Protein AF-A0AAD6D6L2-F1 (afdb_monomer_lite)

Foldseek 3Di:
DKFFFQCLLHPLGDPLLLVLLQVLLCVVVVWPWDFQDFDDDPPRGRTDIDTDLPQLSLVLSQCLSPDPCSNVLSVCCNVCVPDPVNNVSSVVSNVVVVPDDPPDDDDDHSGIDDDPPDRDPPRGPVCVVCVVVVVVVDDDDDCVCQQQPDQDPQQNDGDDPDLVSLVSVCVSSVDVVSVVVNVD

Structure (mmCIF, N/CA/C/O backbone):
data_AF-A0AAD6D6L2-F1
#
_entry.id   AF-A0AAD6D6L2-F1
#
loop_
_atom_site.group_PDB
_atom_site.id
_atom_site.type_symbol
_atom_site.label_atom_id
_atom_site.label_alt_id
_atom_site.label_comp_id
_atom_site.label_asym_id
_atom_site.label_entity_id
_atom_site.label_seq_id
_atom_site.pdbx_PDB_ins_code
_atom_site.Cartn_x
_atom_site.Cartn_y
_atom_site.Cartn_z
_atom_site.occupancy
_atom_site.B_iso_or_equiv
_atom_site.auth_seq_id
_atom_site.auth_comp_id
_atom_site.auth_asym_id
_atom_site.auth_atom_id
_atom_site.pdbx_PDB_model_num
ATOM 1 N N . MET A 1 1 ? -5.041 7.093 -8.143 1.00 86.62 1 MET A N 1
ATOM 2 C CA . MET A 1 1 ? -4.522 5.846 -7.512 1.00 86.62 1 MET A CA 1
ATOM 3 C C . MET A 1 1 ? -4.102 4.849 -8.598 1.00 86.62 1 MET A C 1
ATOM 5 O O . MET A 1 1 ? -4.508 5.026 -9.743 1.00 86.62 1 MET A O 1
ATOM 9 N N . VAL A 1 2 ? -3.334 3.802 -8.282 1.00 90.12 2 VAL A N 1
ATOM 10 C CA . VAL A 1 2 ? -3.031 2.695 -9.220 1.00 90.12 2 VAL A CA 1
ATOM 11 C C . VAL A 1 2 ? -3.288 1.351 -8.556 1.00 90.12 2 VAL A C 1
ATOM 13 O O . VAL A 1 2 ? -2.899 1.176 -7.409 1.00 90.12 2 VAL A O 1
ATOM 16 N N . ALA A 1 3 ? -3.900 0.411 -9.270 1.00 89.75 3 ALA A N 1
ATOM 17 C CA . ALA A 1 3 ? -3.858 -1.006 -8.928 1.00 89.75 3 ALA A CA 1
ATOM 18 C C . ALA A 1 3 ? -2.548 -1.609 -9.451 1.00 89.75 3 ALA A C 1
ATOM 20 O O . ALA A 1 3 ? -2.112 -1.290 -10.561 1.00 89.75 3 ALA A O 1
ATOM 21 N N . VAL A 1 4 ? -1.902 -2.460 -8.662 1.00 90.12 4 VAL A N 1
ATOM 22 C CA . VAL A 1 4 ? -0.632 -3.098 -9.015 1.00 90.12 4 VAL A CA 1
ATOM 23 C C . VAL A 1 4 ? -0.750 -4.588 -8.825 1.00 90.12 4 VAL A C 1
ATOM 25 O O . VAL A 1 4 ? -1.056 -4.984 -7.718 1.00 90.12 4 VAL A O 1
ATOM 28 N N . ASN A 1 5 ? -0.422 -5.379 -9.847 1.00 90.19 5 ASN A N 1
ATOM 29 C CA . ASN A 1 5 ? -0.359 -6.837 -9.796 1.00 90.19 5 ASN A CA 1
ATOM 30 C C . ASN A 1 5 ? 1.114 -7.305 -9.814 1.00 90.19 5 ASN A C 1
ATOM 32 O O . ASN A 1 5 ? 1.718 -7.354 -10.895 1.00 90.19 5 ASN A O 1
ATOM 36 N N . PRO A 1 6 ? 1.707 -7.666 -8.654 1.00 90.00 6 PRO A N 1
ATOM 37 C CA . PRO A 1 6 ? 3.123 -8.029 -8.540 1.00 90.00 6 PRO A CA 1
ATOM 38 C C . PRO A 1 6 ? 3.548 -9.163 -9.475 1.00 90.00 6 PRO A C 1
ATOM 40 O O . PRO A 1 6 ? 4.629 -9.128 -10.057 1.00 90.00 6 PRO A O 1
ATOM 43 N N . ALA A 1 7 ? 2.678 -10.143 -9.703 1.00 89.38 7 ALA A N 1
ATOM 44 C CA . ALA A 1 7 ? 3.023 -11.310 -10.503 1.00 89.38 7 ALA A CA 1
ATOM 45 C C . ALA A 1 7 ? 3.173 -11.016 -12.001 1.00 89.38 7 ALA A C 1
ATOM 47 O O . ALA A 1 7 ? 3.813 -11.790 -12.713 1.00 89.38 7 ALA A O 1
ATOM 48 N N . ARG A 1 8 ? 2.626 -9.890 -12.483 1.00 91.62 8 ARG A N 1
ATOM 49 C CA . ARG A 1 8 ? 2.891 -9.405 -13.845 1.00 91.62 8 ARG A CA 1
ATOM 50 C C . ARG A 1 8 ? 4.309 -8.859 -14.010 1.00 91.62 8 ARG A C 1
ATOM 52 O O . ARG A 1 8 ? 4.763 -8.734 -15.142 1.00 91.62 8 ARG A O 1
ATOM 59 N N . VAL A 1 9 ? 5.014 -8.552 -12.917 1.00 93.69 9 VAL A N 1
ATOM 60 C CA . VAL A 1 9 ? 6.453 -8.244 -12.953 1.00 93.69 9 VAL A CA 1
ATOM 61 C C . VAL A 1 9 ? 7.258 -9.521 -13.207 1.00 93.69 9 VAL A C 1
ATOM 63 O O . VAL A 1 9 ? 8.204 -9.516 -13.986 1.00 93.69 9 VAL A O 1
ATOM 66 N N . GLY A 1 10 ? 6.863 -10.628 -12.578 1.00 93.12 10 GLY A N 1
ATOM 67 C CA . GLY A 1 10 ? 7.437 -11.953 -12.788 1.00 93.12 10 GLY A CA 1
ATOM 68 C C . GLY A 1 10 ? 7.118 -12.894 -11.628 1.00 93.12 10 GLY A C 1
ATOM 69 O O . GLY A 1 10 ? 6.814 -12.448 -10.526 1.00 93.12 10 GLY A O 1
ATOM 70 N N . LYS A 1 11 ? 7.246 -14.213 -11.840 1.00 90.94 11 LYS A N 1
ATOM 71 C CA . LYS A 1 11 ? 6.981 -15.233 -10.797 1.00 90.94 11 LYS A CA 1
ATOM 72 C C . LYS A 1 11 ? 7.844 -15.071 -9.535 1.00 90.94 11 LYS A C 1
ATOM 74 O O . LYS A 1 11 ? 7.484 -15.566 -8.477 1.00 90.94 11 LYS A O 1
ATOM 79 N N . PHE A 1 12 ? 8.985 -14.393 -9.655 1.00 91.94 12 PHE A N 1
ATOM 80 C CA . PHE A 1 12 ? 9.902 -14.096 -8.554 1.00 91.94 12 PHE A CA 1
ATOM 81 C C . PHE A 1 12 ? 9.490 -12.868 -7.721 1.00 91.94 12 PHE A C 1
ATOM 83 O O . PHE A 1 12 ? 10.118 -12.598 -6.700 1.00 91.94 12 PHE A O 1
ATOM 90 N N . PHE A 1 13 ? 8.497 -12.092 -8.166 1.00 91.88 13 PHE A N 1
ATOM 91 C CA . PHE A 1 13 ? 8.145 -10.800 -7.587 1.00 91.88 13 PHE A CA 1
ATOM 92 C C . PHE A 1 13 ? 6.843 -10.901 -6.784 1.00 91.88 13 PHE A C 1
ATOM 94 O O . PHE A 1 13 ? 5.753 -11.052 -7.335 1.00 91.88 13 PHE A O 1
ATOM 101 N N . THR A 1 14 ? 6.965 -10.838 -5.460 1.00 88.38 14 THR A N 1
ATOM 102 C CA . THR A 1 14 ? 5.853 -10.990 -4.509 1.00 88.38 14 THR A CA 1
ATOM 103 C C . THR A 1 14 ? 5.333 -9.638 -4.018 1.00 88.38 14 THR A C 1
ATOM 105 O O . THR A 1 14 ? 5.959 -8.601 -4.241 1.00 88.38 14 THR A O 1
ATOM 108 N N . GLU A 1 15 ? 4.223 -9.631 -3.274 1.00 85.62 15 GLU A N 1
ATOM 109 C CA . GLU A 1 15 ? 3.786 -8.444 -2.521 1.00 85.62 15 GLU A CA 1
ATOM 110 C C . GLU A 1 15 ? 4.919 -7.894 -1.639 1.00 85.62 15 GLU A C 1
ATOM 112 O O . GLU A 1 15 ? 5.199 -6.696 -1.642 1.00 85.62 15 GLU A O 1
ATOM 117 N N . ARG A 1 16 ? 5.621 -8.771 -0.911 1.00 86.88 16 ARG A N 1
ATOM 118 C CA . ARG A 1 16 ? 6.761 -8.363 -0.082 1.00 86.88 16 ARG A CA 1
ATOM 119 C C . ARG A 1 16 ? 7.852 -7.690 -0.917 1.00 86.88 16 ARG A C 1
ATOM 121 O O . ARG A 1 16 ? 8.460 -6.733 -0.449 1.00 86.88 16 ARG A O 1
ATOM 128 N N . ALA A 1 17 ? 8.090 -8.154 -2.145 1.00 90.38 17 ALA A N 1
ATOM 129 C CA . ALA A 1 17 ? 9.048 -7.521 -3.045 1.00 90.38 17 ALA A CA 1
ATOM 130 C C . ALA A 1 17 ? 8.605 -6.108 -3.468 1.00 90.38 17 ALA A C 1
ATOM 132 O O . ALA A 1 17 ? 9.457 -5.222 -3.522 1.00 90.38 17 ALA A O 1
ATOM 133 N N . LEU A 1 18 ? 7.299 -5.879 -3.688 1.00 91.06 18 LEU A N 1
ATOM 134 C CA . LEU A 1 18 ? 6.724 -4.566 -4.025 1.00 91.06 18 LEU A CA 1
ATOM 135 C C . LEU A 1 18 ? 6.927 -3.519 -2.921 1.00 91.06 18 LEU A C 1
ATOM 137 O O . LEU A 1 18 ? 7.085 -2.339 -3.229 1.00 91.06 18 LEU A O 1
ATOM 141 N N . ARG A 1 19 ? 6.952 -3.932 -1.650 1.00 90.44 19 ARG A N 1
ATOM 142 C CA . ARG A 1 19 ? 7.140 -3.011 -0.516 1.00 90.44 19 ARG A CA 1
ATOM 143 C C . ARG A 1 19 ? 8.477 -2.267 -0.579 1.00 90.44 19 ARG A C 1
ATOM 145 O O . ARG A 1 19 ? 8.508 -1.088 -0.252 1.00 90.44 19 ARG A O 1
ATOM 152 N N . ASN A 1 20 ? 9.542 -2.901 -1.077 1.00 92.12 20 ASN A N 1
ATOM 153 C CA . ASN A 1 20 ? 10.874 -2.285 -1.111 1.00 92.12 20 ASN A CA 1
ATOM 154 C C . ASN A 1 20 ? 10.951 -1.024 -1.997 1.00 92.12 20 ASN A C 1
ATOM 156 O O . ASN A 1 20 ? 11.338 0.021 -1.484 1.00 92.12 20 ASN A O 1
ATOM 160 N N . PRO A 1 21 ? 10.586 -1.042 -3.300 1.00 92.69 21 PRO A N 1
ATOM 161 C CA . PRO A 1 21 ? 10.621 0.179 -4.105 1.00 92.69 21 PRO A CA 1
ATOM 162 C C . PRO A 1 21 ? 9.663 1.257 -3.582 1.00 92.69 21 PRO A C 1
ATOM 164 O O . PRO A 1 21 ? 9.981 2.435 -3.691 1.00 92.69 21 PRO A O 1
ATOM 167 N N . VAL A 1 22 ? 8.528 0.877 -2.985 1.00 92.06 22 VAL A N 1
ATOM 168 C CA . VAL A 1 22 ? 7.601 1.824 -2.345 1.00 92.06 22 VAL A CA 1
ATOM 169 C C . VAL A 1 22 ? 8.274 2.528 -1.166 1.00 92.06 22 VAL A C 1
ATOM 171 O O . VAL A 1 22 ? 8.303 3.755 -1.126 1.00 92.06 22 VAL A O 1
ATOM 174 N N . GLU A 1 23 ? 8.874 1.771 -0.250 1.00 91.25 23 GLU A N 1
ATOM 175 C CA . GLU A 1 23 ? 9.577 2.305 0.918 1.00 91.25 23 GLU A CA 1
ATOM 176 C C . GLU A 1 23 ? 10.770 3.183 0.521 1.00 91.25 23 GLU A C 1
ATOM 178 O O . GLU A 1 23 ? 10.957 4.263 1.081 1.00 91.25 23 GLU A O 1
ATOM 183 N N . ILE A 1 24 ? 11.544 2.784 -0.493 1.00 92.44 24 ILE A N 1
ATOM 184 C CA . ILE A 1 24 ? 12.662 3.594 -0.994 1.00 92.44 24 ILE A CA 1
ATOM 185 C C . ILE A 1 24 ? 12.155 4.919 -1.582 1.00 92.44 24 ILE A C 1
ATOM 187 O O . ILE A 1 24 ? 12.744 5.964 -1.310 1.00 92.44 24 ILE A O 1
ATOM 191 N N . ILE A 1 25 ? 11.056 4.919 -2.350 1.00 92.75 25 ILE A N 1
ATOM 192 C CA . ILE A 1 25 ? 10.451 6.165 -2.852 1.00 92.75 25 ILE A CA 1
ATOM 193 C C . ILE A 1 25 ? 10.044 7.058 -1.679 1.00 92.75 25 ILE A C 1
ATOM 195 O O . ILE A 1 25 ? 10.433 8.225 -1.654 1.00 92.75 25 ILE A O 1
ATOM 199 N N . VAL A 1 26 ? 9.300 6.525 -0.705 1.00 90.75 26 VAL A N 1
ATOM 200 C CA . VAL A 1 26 ? 8.812 7.288 0.458 1.00 90.75 26 VAL A CA 1
ATOM 201 C C . VAL A 1 26 ? 9.975 7.895 1.236 1.00 90.75 26 VAL A C 1
ATOM 203 O O . VAL A 1 26 ? 9.994 9.098 1.469 1.00 90.75 26 VAL A O 1
ATOM 206 N N . THR A 1 27 ? 10.980 7.093 1.579 1.00 90.19 27 THR A N 1
ATOM 207 C CA . THR A 1 27 ? 12.144 7.536 2.365 1.00 90.19 27 THR A CA 1
ATOM 208 C C . THR A 1 27 ? 13.020 8.541 1.616 1.00 90.19 27 THR A C 1
ATOM 210 O O . THR A 1 27 ? 13.510 9.488 2.223 1.00 90.19 27 THR A O 1
ATOM 213 N N . THR A 1 28 ? 13.182 8.389 0.297 1.00 89.19 28 THR A N 1
ATOM 214 C CA . THR A 1 28 ? 14.029 9.282 -0.518 1.00 89.19 28 THR A CA 1
ATOM 215 C C . THR A 1 28 ? 13.337 10.606 -0.846 1.00 89.19 28 THR A C 1
ATOM 217 O O . THR A 1 28 ? 13.992 11.638 -0.963 1.00 89.19 28 THR A O 1
ATOM 220 N N . THR A 1 29 ? 12.016 10.591 -1.033 1.00 90.12 29 THR A N 1
ATOM 221 C CA . THR A 1 29 ? 11.258 11.762 -1.515 1.00 90.12 29 THR A CA 1
ATOM 222 C C . THR A 1 29 ? 10.421 12.438 -0.436 1.00 90.12 29 THR A C 1
ATOM 224 O O . THR A 1 29 ? 9.885 13.518 -0.679 1.00 90.12 29 THR A O 1
ATOM 227 N N . ASN A 1 30 ? 10.272 11.799 0.728 1.00 88.25 30 ASN A N 1
ATOM 228 C CA . ASN A 1 30 ? 9.299 12.153 1.760 1.00 88.25 30 ASN A CA 1
ATOM 229 C C . ASN A 1 30 ? 7.856 12.248 1.218 1.00 88.25 30 ASN A C 1
ATOM 231 O O . ASN A 1 30 ? 7.021 12.983 1.749 1.00 88.25 30 ASN A O 1
ATOM 235 N N . ALA A 1 31 ? 7.566 11.553 0.113 1.00 86.00 31 ALA A N 1
ATOM 236 C CA . ALA A 1 31 ? 6.250 11.564 -0.497 1.00 86.00 31 ALA A CA 1
ATOM 237 C C . ALA A 1 31 ? 5.279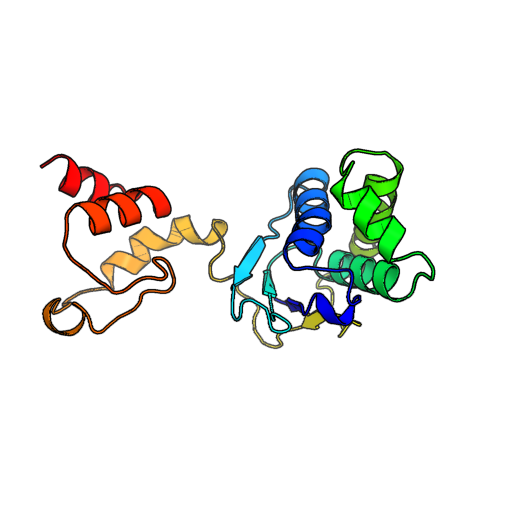 10.675 0.270 1.00 86.00 31 ALA A C 1
ATOM 239 O O . ALA A 1 31 ? 5.628 9.616 0.789 1.00 86.00 31 ALA A O 1
ATOM 240 N N . LEU A 1 32 ? 4.018 11.086 0.239 1.00 84.19 32 LEU A N 1
ATOM 241 C CA . LEU A 1 32 ? 2.910 10.242 0.630 1.00 84.19 32 LEU A CA 1
ATOM 242 C C . LEU A 1 32 ? 2.715 9.188 -0.468 1.00 84.19 32 LEU A C 1
ATOM 244 O O . LEU A 1 32 ? 2.269 9.522 -1.562 1.00 84.19 32 LEU A O 1
ATOM 248 N N . LEU A 1 33 ? 3.116 7.950 -0.195 1.00 88.00 33 LEU A N 1
ATOM 249 C CA . LEU A 1 33 ? 2.897 6.792 -1.056 1.00 88.00 33 LEU A CA 1
ATOM 250 C C . LEU A 1 33 ? 2.717 5.571 -0.158 1.00 88.00 33 LEU A C 1
ATOM 252 O O . LEU A 1 33 ? 3.655 5.132 0.499 1.00 88.00 33 LEU A O 1
ATOM 256 N N . GLU A 1 34 ? 1.515 5.007 -0.131 1.00 85.62 34 GLU A N 1
ATOM 257 C CA . GLU A 1 34 ? 1.222 3.835 0.698 1.00 85.62 34 GLU A CA 1
ATOM 258 C C . GLU A 1 34 ? 0.474 2.775 -0.105 1.00 85.62 34 GLU A C 1
ATOM 260 O O . GLU A 1 34 ? -0.245 3.072 -1.063 1.00 85.62 34 GLU A O 1
ATOM 265 N N . ILE A 1 35 ? 0.640 1.527 0.323 1.00 86.88 35 ILE A N 1
ATOM 266 C CA . ILE A 1 35 ? -0.194 0.399 -0.081 1.00 86.88 35 ILE A CA 1
ATOM 267 C C . ILE A 1 35 ? -1.452 0.433 0.789 1.00 86.88 35 ILE A C 1
ATOM 269 O O . ILE A 1 35 ? -1.354 0.269 2.003 1.00 86.88 35 ILE A O 1
ATOM 273 N N . VAL A 1 36 ? -2.621 0.640 0.180 1.00 80.50 36 VAL A N 1
ATOM 274 C CA . VAL A 1 36 ? -3.866 0.910 0.922 1.00 80.50 36 VAL A CA 1
ATOM 275 C C . VAL A 1 36 ? -4.936 -0.173 0.823 1.00 80.50 36 VAL A C 1
ATOM 277 O O . VAL A 1 36 ? -5.948 -0.088 1.515 1.00 80.50 36 VAL A O 1
ATOM 280 N N . ASN A 1 37 ? -4.752 -1.186 -0.025 1.00 80.06 37 ASN A N 1
ATOM 281 C CA . ASN A 1 37 ? -5.706 -2.285 -0.144 1.00 80.06 37 ASN A CA 1
ATOM 282 C C . ASN A 1 37 ? -4.997 -3.630 -0.366 1.00 80.06 37 ASN A C 1
ATOM 284 O O . ASN A 1 37 ? -4.161 -3.746 -1.265 1.00 80.06 37 ASN A O 1
ATOM 288 N N . PHE A 1 38 ? -5.366 -4.624 0.446 1.00 77.75 38 PHE A N 1
ATOM 289 C CA . PHE A 1 38 ? -4.884 -6.005 0.415 1.00 77.75 38 PHE A CA 1
ATOM 290 C C . PHE A 1 38 ? -6.061 -6.921 0.049 1.00 77.75 38 PHE A C 1
ATOM 292 O O . PHE A 1 38 ? -6.842 -7.298 0.916 1.00 77.75 38 PHE A O 1
ATOM 299 N N . ASN A 1 39 ? -6.229 -7.231 -1.241 1.00 70.75 39 ASN A N 1
ATOM 300 C CA . ASN A 1 39 ? -7.446 -7.892 -1.732 1.00 70.75 39 ASN A CA 1
ATOM 301 C C . ASN A 1 39 ? -7.423 -9.430 -1.628 1.00 70.75 39 ASN A C 1
ATOM 303 O O . ASN A 1 39 ? -8.355 -10.017 -1.089 1.00 70.75 39 ASN A O 1
ATOM 307 N N . VAL A 1 40 ? -6.394 -10.094 -2.167 1.00 63.66 40 VAL A N 1
ATOM 308 C CA . VAL A 1 40 ? -6.313 -11.565 -2.250 1.00 63.66 40 VAL A CA 1
ATOM 309 C C . VAL A 1 40 ? -4.884 -12.035 -1.978 1.00 63.66 40 VAL A C 1
ATOM 311 O O . VAL A 1 40 ? -3.938 -11.626 -2.659 1.00 63.66 40 VAL A O 1
ATOM 314 N N . GLU A 1 41 ? -4.731 -12.895 -0.973 1.00 58.69 41 GLU A N 1
ATOM 315 C CA . GLU A 1 41 ? -3.477 -13.581 -0.663 1.00 58.69 41 GLU A CA 1
ATOM 316 C C . GLU A 1 41 ? -3.273 -14.740 -1.655 1.00 58.69 41 GLU A C 1
ATOM 318 O O . GLU A 1 41 ? -4.185 -15.522 -1.907 1.00 58.69 41 GLU A O 1
ATOM 323 N N . GLY A 1 42 ? -2.089 -14.844 -2.263 1.00 53.03 42 GLY A N 1
ATOM 324 C CA . GLY A 1 42 ? -1.748 -15.941 -3.182 1.00 53.03 42 GLY A CA 1
ATOM 325 C C . GLY A 1 42 ? -2.241 -15.791 -4.629 1.00 53.03 42 GLY A C 1
ATOM 326 O O . GLY A 1 42 ? -1.586 -16.315 -5.529 1.00 53.03 42 GLY A O 1
ATOM 327 N N . GLU A 1 43 ? -3.293 -15.011 -4.894 1.00 50.78 43 GLU A N 1
ATOM 328 C CA . GLU A 1 43 ? -3.685 -14.637 -6.259 1.00 50.78 43 GLU A CA 1
ATOM 329 C C . GLU A 1 43 ? -3.349 -13.175 -6.543 1.00 50.78 43 GLU A C 1
ATOM 331 O O . GLU A 1 43 ? -3.982 -12.271 -6.013 1.00 50.78 43 GLU A O 1
ATOM 336 N N . HIS A 1 44 ? -2.336 -12.965 -7.393 1.00 47.59 44 HIS A N 1
ATOM 337 C CA . HIS A 1 44 ? -2.199 -11.822 -8.308 1.00 47.59 44 HIS A CA 1
ATOM 338 C C . HIS A 1 44 ? -2.812 -10.492 -7.831 1.00 47.59 44 HIS A C 1
ATOM 340 O O . HIS A 1 44 ? -3.619 -9.885 -8.531 1.00 47.59 44 HIS A O 1
ATOM 346 N N . THR A 1 45 ? -2.422 -10.059 -6.633 1.00 52.06 45 THR A N 1
ATOM 347 C CA . THR A 1 45 ? -3.150 -9.055 -5.861 1.00 52.06 45 THR A CA 1
ATOM 348 C C . THR A 1 45 ? -3.131 -7.713 -6.563 1.00 52.06 45 THR A C 1
ATOM 350 O O . THR A 1 45 ? -2.044 -7.214 -6.809 1.00 52.06 45 THR A O 1
ATOM 353 N N . ASP A 1 46 ? -4.293 -7.116 -6.833 1.00 54.72 46 ASP A N 1
ATOM 354 C CA . ASP A 1 46 ? -4.413 -5.687 -7.125 1.00 54.72 46 ASP A CA 1
ATOM 355 C C . ASP A 1 46 ? -4.172 -4.907 -5.831 1.00 54.72 46 ASP A C 1
ATOM 357 O O . ASP A 1 46 ? -5.059 -4.765 -4.989 1.00 54.72 46 ASP A O 1
ATOM 361 N N . ILE A 1 47 ? -2.948 -4.426 -5.654 1.00 61.22 47 ILE A N 1
ATOM 362 C CA . ILE A 1 47 ? -2.584 -3.526 -4.566 1.00 61.22 47 ILE A CA 1
ATOM 363 C C . ILE A 1 47 ? -2.875 -2.109 -5.016 1.00 61.22 47 ILE A C 1
ATOM 365 O O . ILE A 1 47 ? -2.326 -1.651 -6.019 1.00 61.22 47 ILE A O 1
ATOM 369 N N . VAL A 1 48 ? -3.727 -1.402 -4.278 1.00 63.16 48 VAL A N 1
ATOM 370 C CA . VAL A 1 48 ? -3.972 0.004 -4.580 1.00 63.16 48 VAL A CA 1
ATOM 371 C C . VAL A 1 48 ? -2.902 0.848 -3.900 1.00 63.16 48 VAL A C 1
ATOM 373 O O . VAL A 1 48 ? -2.752 0.786 -2.682 1.00 63.16 48 VAL A O 1
ATOM 376 N N . LEU A 1 49 ? -2.167 1.635 -4.686 1.00 63.09 49 LEU A N 1
ATOM 377 C CA . LEU A 1 49 ? -1.281 2.683 -4.188 1.00 63.09 49 LEU A CA 1
ATOM 378 C C . LEU A 1 49 ? -1.820 4.063 -4.517 1.00 63.09 49 LEU A C 1
ATOM 380 O O . LEU A 1 49 ? -2.471 4.286 -5.548 1.00 63.09 49 LEU A O 1
ATOM 384 N N . THR A 1 50 ? -1.531 5.009 -3.637 1.00 65.44 50 THR A N 1
ATOM 385 C CA . THR A 1 50 ? -2.040 6.364 -3.771 1.00 65.44 50 THR A CA 1
ATOM 386 C C . THR A 1 50 ? -1.079 7.419 -3.250 1.00 65.44 50 THR A C 1
ATOM 388 O O . THR A 1 50 ? -0.269 7.134 -2.374 1.00 65.44 50 THR A O 1
ATOM 391 N N . ALA A 1 51 ? -1.235 8.620 -3.821 1.00 62.47 51 ALA A N 1
ATOM 392 C CA . ALA A 1 51 ? -0.360 9.787 -3.746 1.00 62.47 51 ALA A CA 1
ATOM 393 C C . ALA A 1 51 ? 1.058 9.554 -4.317 1.00 62.47 51 ALA A C 1
ATOM 395 O O . ALA A 1 51 ? 1.469 8.416 -4.489 1.00 62.47 51 ALA A O 1
ATOM 396 N N . GLY A 1 52 ? 1.708 10.656 -4.732 1.00 71.56 52 GLY A N 1
ATOM 397 C CA . GLY A 1 52 ? 3.129 10.812 -5.103 1.00 71.56 52 GLY A CA 1
ATOM 398 C C . GLY A 1 52 ? 3.814 9.734 -5.963 1.00 71.56 52 GLY A C 1
ATOM 399 O O . GLY A 1 52 ? 3.832 8.558 -5.639 1.00 71.56 52 GLY A O 1
ATOM 400 N N . TYR A 1 53 ? 4.515 10.126 -7.032 1.00 88.75 53 TYR A N 1
ATOM 401 C CA . TYR A 1 53 ? 5.484 9.241 -7.714 1.00 88.75 53 TYR A CA 1
ATOM 402 C C . TYR A 1 53 ? 4.935 7.891 -8.234 1.00 88.75 53 TYR A C 1
ATOM 404 O O . TYR A 1 53 ? 5.704 6.982 -8.541 1.00 88.75 53 TYR A O 1
ATOM 412 N N . LEU A 1 54 ? 3.617 7.766 -8.437 1.00 91.38 54 LEU A N 1
ATOM 413 C CA . LEU A 1 54 ? 2.993 6.572 -9.031 1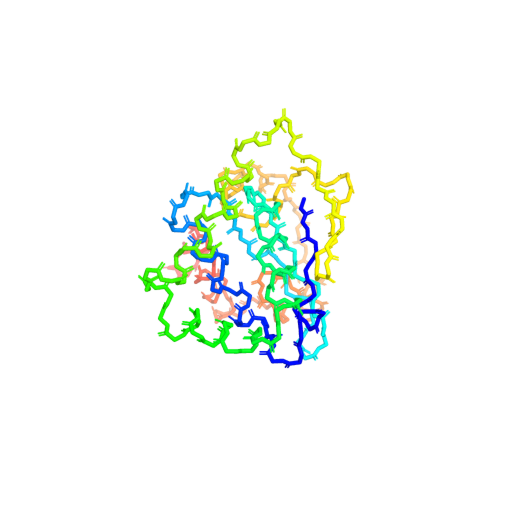.00 91.38 54 LEU A CA 1
ATOM 414 C C . LEU A 1 54 ? 3.528 6.277 -10.443 1.00 91.38 54 LEU A C 1
ATOM 416 O O . LEU A 1 54 ? 3.648 5.116 -10.835 1.00 91.38 54 LEU A O 1
ATOM 420 N N . HIS A 1 55 ? 3.907 7.324 -11.183 1.00 93.25 55 HIS A N 1
ATOM 421 C CA . HIS A 1 55 ? 4.620 7.193 -12.453 1.00 93.25 55 HIS A CA 1
ATOM 422 C C . HIS A 1 55 ? 5.991 6.526 -12.262 1.00 93.25 55 HIS A C 1
ATOM 424 O O . HIS A 1 55 ? 6.297 5.555 -12.953 1.00 93.25 55 HIS A O 1
ATOM 430 N N . ALA A 1 56 ? 6.790 7.004 -11.300 1.00 94.44 56 ALA A N 1
ATOM 431 C CA . ALA A 1 56 ? 8.111 6.451 -11.004 1.00 94.44 56 ALA A CA 1
ATOM 432 C C . ALA A 1 56 ? 8.013 4.980 -10.581 1.00 94.44 56 ALA A C 1
ATOM 434 O O . ALA A 1 56 ? 8.758 4.144 -11.087 1.00 94.44 56 ALA A O 1
ATOM 435 N N . LEU A 1 57 ? 7.044 4.636 -9.726 1.00 94.56 57 LEU A N 1
ATOM 436 C CA . LEU A 1 57 ? 6.782 3.246 -9.353 1.00 94.56 57 LEU A CA 1
ATOM 437 C C . LEU A 1 57 ? 6.452 2.389 -10.584 1.00 94.56 57 LEU A C 1
ATOM 439 O O . LEU A 1 57 ? 7.031 1.320 -10.761 1.00 94.56 57 LEU A O 1
ATOM 443 N N . GLY A 1 58 ? 5.572 2.868 -11.469 1.00 94.94 58 GLY A N 1
ATOM 444 C CA . GLY A 1 58 ? 5.261 2.185 -12.726 1.00 94.94 58 GLY A CA 1
ATOM 445 C C . GLY A 1 58 ? 6.498 1.951 -13.601 1.00 94.94 58 GLY A C 1
ATOM 446 O O . GLY A 1 58 ? 6.673 0.852 -14.132 1.00 94.94 58 GLY A O 1
ATOM 447 N N . ALA A 1 59 ? 7.382 2.946 -13.709 1.00 95.44 59 ALA A N 1
ATOM 448 C CA . ALA A 1 59 ? 8.640 2.841 -14.445 1.00 95.44 59 ALA A CA 1
ATOM 449 C C . ALA A 1 59 ? 9.592 1.800 -13.829 1.00 95.44 59 ALA A C 1
ATOM 451 O O . ALA A 1 59 ? 10.106 0.944 -14.552 1.00 95.44 59 ALA A O 1
ATOM 452 N N . ILE A 1 60 ? 9.749 1.792 -12.500 1.00 95.44 60 ILE A N 1
ATOM 453 C CA . ILE A 1 60 ? 10.573 0.811 -11.774 1.00 95.44 60 ILE A CA 1
ATOM 454 C C . ILE A 1 60 ? 10.062 -0.612 -12.016 1.00 95.44 60 ILE A C 1
ATOM 456 O O . ILE A 1 60 ? 10.839 -1.502 -12.362 1.00 95.44 60 ILE A O 1
ATOM 460 N N . LEU A 1 61 ? 8.752 -0.838 -11.879 1.00 96.00 61 LEU A N 1
ATOM 461 C CA . LEU A 1 61 ? 8.167 -2.165 -12.081 1.00 96.00 61 LEU A CA 1
ATOM 462 C C . LEU A 1 61 ? 8.300 -2.629 -13.536 1.00 96.00 61 LEU A C 1
ATOM 464 O O . LEU A 1 61 ? 8.614 -3.792 -13.782 1.00 96.00 61 LEU A O 1
ATOM 468 N N . ASN A 1 62 ? 8.132 -1.723 -14.504 1.00 96.75 62 ASN A N 1
ATOM 469 C CA . ASN A 1 62 ? 8.380 -2.014 -15.917 1.00 96.75 62 ASN A CA 1
A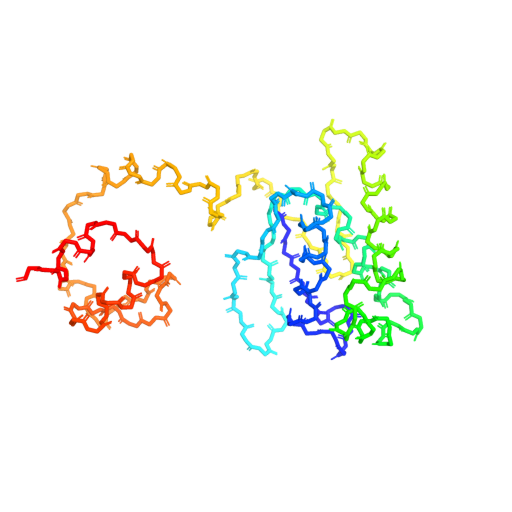TOM 470 C C . ASN A 1 62 ? 9.843 -2.386 -16.184 1.00 96.75 62 ASN A C 1
ATOM 472 O O . ASN A 1 62 ? 10.103 -3.310 -16.952 1.00 96.75 62 ASN A O 1
ATOM 476 N N . TYR A 1 63 ? 10.785 -1.674 -15.564 1.00 95.56 63 TYR A N 1
ATOM 477 C CA . TYR A 1 63 ? 12.212 -1.948 -15.686 1.00 95.56 63 TYR A CA 1
ATOM 478 C C . TYR A 1 63 ? 12.559 -3.340 -15.148 1.00 95.56 63 TYR A C 1
ATOM 480 O O . TYR A 1 63 ? 13.164 -4.135 -15.864 1.00 95.56 63 TYR A O 1
ATOM 488 N N . ILE A 1 64 ? 12.110 -3.674 -13.933 1.00 96.06 64 ILE A N 1
ATOM 489 C CA . ILE A 1 64 ? 12.348 -4.993 -13.326 1.00 96.06 64 ILE A CA 1
ATOM 490 C C . ILE A 1 64 ? 11.727 -6.107 -14.179 1.00 96.06 64 ILE A C 1
ATOM 492 O O . ILE A 1 64 ? 12.370 -7.131 -14.391 1.00 96.06 64 ILE A O 1
ATOM 496 N N . ALA A 1 65 ? 10.510 -5.904 -14.694 1.00 96.56 65 ALA A N 1
ATOM 497 C CA . ALA A 1 65 ? 9.802 -6.909 -15.486 1.00 96.56 65 ALA A CA 1
ATOM 498 C C . ALA A 1 65 ? 10.473 -7.208 -16.836 1.00 96.56 65 ALA A C 1
ATOM 500 O O . ALA A 1 65 ? 10.458 -8.344 -17.303 1.00 96.56 65 ALA A O 1
ATOM 501 N N . LYS A 1 66 ? 11.044 -6.185 -17.483 1.00 95.94 66 LYS A N 1
ATOM 502 C CA . LYS A 1 66 ? 11.659 -6.304 -18.815 1.00 95.94 66 LYS A CA 1
ATOM 503 C C . LYS A 1 66 ? 13.142 -6.676 -18.768 1.00 95.94 66 LYS A C 1
ATOM 505 O O . LYS A 1 66 ? 13.687 -7.109 -19.780 1.00 95.94 66 LYS A O 1
ATOM 510 N N . ALA A 1 67 ? 13.807 -6.486 -17.630 1.00 95.50 67 ALA A N 1
ATOM 511 C CA . ALA A 1 67 ? 15.222 -6.792 -17.484 1.00 95.50 67 ALA A CA 1
ATOM 512 C C . ALA A 1 67 ? 15.467 -8.317 -17.502 1.00 95.50 67 ALA A C 1
ATOM 514 O O . ALA A 1 67 ? 14.854 -9.036 -16.708 1.00 95.50 67 ALA A O 1
ATOM 515 N N . PRO A 1 68 ? 16.421 -8.832 -18.308 1.00 94.38 68 PRO A N 1
ATOM 516 C CA . PRO A 1 68 ? 16.781 -10.257 -18.306 1.00 94.38 68 PRO A CA 1
ATOM 517 C C . PRO A 1 68 ? 17.202 -10.777 -16.923 1.00 94.38 68 PRO A C 1
ATOM 519 O O . PRO A 1 68 ? 17.002 -11.941 -16.591 1.00 94.38 68 PRO A O 1
ATOM 522 N N . ASN A 1 69 ? 17.761 -9.895 -16.091 1.00 95.25 69 ASN A N 1
ATOM 523 C CA . ASN A 1 69 ? 18.180 -10.155 -14.717 1.00 95.25 69 ASN A CA 1
ATOM 524 C C . ASN A 1 69 ? 17.213 -9.567 -13.667 1.00 95.25 69 ASN A C 1
ATOM 526 O O . ASN A 1 69 ? 17.625 -9.314 -12.532 1.00 95.25 69 ASN A O 1
ATOM 530 N N . GLY A 1 70 ? 15.932 -9.371 -14.004 1.00 95.31 70 GLY A N 1
ATOM 531 C CA . GLY A 1 70 ? 14.919 -8.784 -13.116 1.00 95.31 70 GLY A CA 1
ATOM 532 C C . GLY A 1 70 ? 14.833 -9.450 -11.738 1.00 95.31 70 GLY A C 1
ATOM 533 O O . GLY A 1 70 ? 14.771 -8.761 -10.719 1.00 95.31 70 GLY A O 1
ATOM 534 N N . ALA A 1 71 ? 14.946 -10.782 -11.679 1.00 95.75 71 ALA A N 1
ATOM 535 C CA . ALA A 1 71 ? 14.963 -11.529 -10.418 1.00 95.75 71 ALA A CA 1
ATOM 536 C C . ALA A 1 71 ? 16.153 -11.158 -9.518 1.00 95.75 71 ALA A C 1
ATOM 538 O O . ALA A 1 71 ? 15.991 -10.984 -8.310 1.00 95.75 71 ALA A O 1
ATOM 539 N N . ALA A 1 72 ? 17.343 -10.995 -10.103 1.00 95.56 72 ALA A N 1
ATOM 540 C CA . ALA A 1 72 ? 18.538 -10.584 -9.372 1.00 95.56 72 ALA A CA 1
ATOM 541 C C . ALA A 1 72 ? 18.442 -9.122 -8.911 1.00 95.56 72 ALA A C 1
ATOM 543 O O . ALA A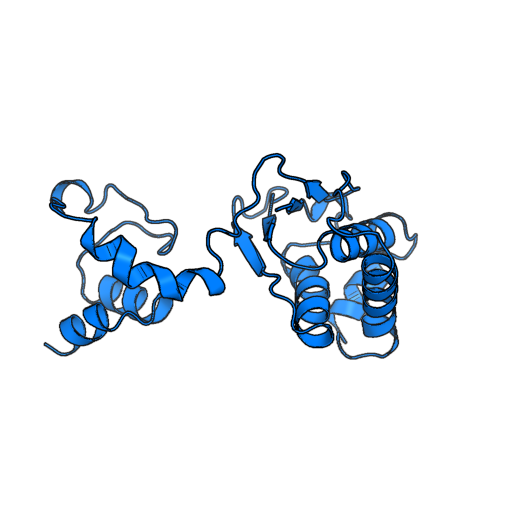 1 72 ? 18.867 -8.799 -7.803 1.00 95.56 72 ALA A O 1
ATOM 544 N N . ILE A 1 73 ? 17.844 -8.245 -9.726 1.00 94.62 73 ILE A N 1
ATOM 545 C CA . ILE A 1 73 ? 17.572 -6.852 -9.348 1.00 94.62 73 ILE A CA 1
ATOM 546 C C . ILE A 1 73 ? 16.621 -6.807 -8.151 1.00 94.62 73 ILE A C 1
ATOM 548 O O . ILE A 1 73 ? 16.955 -6.200 -7.137 1.00 94.62 73 ILE A O 1
ATOM 552 N N . SER A 1 74 ? 15.474 -7.486 -8.239 1.00 94.69 74 SER A N 1
ATOM 553 C CA . SER A 1 74 ? 14.486 -7.519 -7.158 1.00 94.69 74 SER A CA 1
ATOM 554 C C . SER A 1 74 ? 15.070 -8.075 -5.861 1.00 94.69 74 SER A C 1
ATOM 556 O O . SER A 1 74 ? 14.770 -7.555 -4.789 1.00 94.69 74 SER A O 1
ATOM 558 N N . ARG A 1 75 ? 15.902 -9.121 -5.947 1.00 94.38 75 ARG A N 1
ATOM 559 C CA . ARG A 1 75 ? 16.568 -9.708 -4.781 1.00 94.38 75 ARG A CA 1
ATOM 560 C C . ARG A 1 75 ? 17.541 -8.724 -4.135 1.00 94.38 75 ARG A C 1
ATOM 562 O O . ARG A 1 75 ? 17.452 -8.506 -2.936 1.00 94.38 75 ARG A O 1
ATOM 569 N N . ARG A 1 76 ? 18.401 -8.074 -4.925 1.00 93.12 76 ARG A N 1
ATOM 570 C CA . ARG A 1 76 ? 19.361 -7.073 -4.425 1.00 93.12 76 ARG A CA 1
ATOM 571 C C . ARG A 1 76 ? 18.679 -5.909 -3.715 1.00 93.12 76 ARG A C 1
ATOM 573 O O . ARG A 1 76 ? 19.138 -5.501 -2.655 1.00 93.12 76 ARG A O 1
ATOM 580 N N . VAL A 1 77 ? 17.575 -5.413 -4.277 1.00 91.94 77 VAL A N 1
ATOM 581 C CA . VAL A 1 77 ? 16.781 -4.342 -3.658 1.00 91.94 77 VAL A CA 1
ATOM 582 C C . VAL A 1 77 ? 16.195 -4.793 -2.318 1.00 91.94 77 VAL A C 1
ATOM 584 O O . VAL A 1 77 ? 16.155 -3.997 -1.390 1.00 91.94 77 VAL A O 1
ATOM 587 N N . ALA A 1 78 ? 15.781 -6.056 -2.190 1.00 90.69 78 ALA A N 1
ATOM 588 C CA . ALA A 1 78 ? 15.269 -6.600 -0.933 1.00 90.69 78 ALA A CA 1
ATOM 589 C C . ALA A 1 78 ? 16.372 -6.880 0.108 1.00 90.69 78 ALA A C 1
ATOM 591 O O . ALA A 1 78 ? 16.143 -6.709 1.301 1.00 90.69 78 ALA A O 1
ATOM 592 N N . GLU A 1 79 ? 17.554 -7.327 -0.324 1.00 93.06 79 GLU A N 1
ATOM 593 C CA . GLU A 1 79 ? 18.685 -7.653 0.558 1.00 93.06 79 GLU A CA 1
ATOM 594 C C . GLU A 1 79 ? 19.418 -6.405 1.057 1.00 93.06 79 GLU A C 1
ATOM 596 O O . GLU A 1 79 ? 19.866 -6.367 2.201 1.00 93.06 79 GLU A O 1
ATOM 601 N N . ASN A 1 80 ? 19.554 -5.381 0.211 1.00 91.50 80 ASN A N 1
ATOM 602 C CA . ASN A 1 80 ? 20.242 -4.144 0.564 1.00 91.50 80 ASN A CA 1
ATOM 603 C C . ASN A 1 80 ? 19.561 -2.907 -0.058 1.00 91.50 80 ASN A C 1
ATOM 605 O O . ASN A 1 80 ? 20.109 -2.307 -0.996 1.00 91.50 80 ASN A O 1
ATOM 609 N N . PRO A 1 81 ? 18.394 -2.487 0.475 1.00 87.50 81 PRO A N 1
ATOM 610 C CA . PRO A 1 81 ? 17.627 -1.348 -0.042 1.00 87.50 81 PRO A CA 1
ATOM 611 C C . PRO A 1 81 ? 18.419 -0.032 -0.084 1.00 87.50 81 PRO A C 1
ATOM 613 O O . PRO A 1 81 ? 18.196 0.795 -0.962 1.00 87.50 81 PRO A O 1
ATOM 616 N N . GLN A 1 82 ? 19.370 0.140 0.842 1.00 89.19 82 GLN A N 1
ATOM 617 C CA . GLN A 1 82 ? 20.171 1.360 1.016 1.00 89.19 82 GLN A CA 1
ATOM 618 C C . GLN A 1 82 ? 21.470 1.370 0.194 1.00 89.19 82 GLN A C 1
ATOM 620 O O . GLN A 1 82 ? 22.237 2.333 0.233 1.00 89.19 82 GLN A O 1
ATOM 625 N N . SER A 1 83 ? 21.752 0.306 -0.562 1.00 91.94 83 SER A N 1
ATOM 626 C CA . SER A 1 83 ? 22.902 0.283 -1.469 1.00 91.94 83 SER A CA 1
ATOM 627 C C . SER A 1 83 ? 22.776 1.352 -2.559 1.00 91.94 83 SER A C 1
ATOM 629 O O . SER A 1 83 ? 21.684 1.613 -3.067 1.00 91.94 83 SER A O 1
ATOM 631 N N . LYS A 1 84 ? 23.916 1.919 -2.986 1.00 91.00 84 LYS A N 1
ATOM 632 C CA . LYS A 1 84 ? 23.971 2.913 -4.077 1.00 91.00 84 LYS A CA 1
ATOM 633 C C . LYS A 1 84 ? 23.232 2.448 -5.330 1.00 91.00 84 LYS A C 1
ATOM 635 O O . LYS A 1 84 ? 22.562 3.248 -5.973 1.00 91.00 84 LYS A O 1
ATOM 640 N N . ASP A 1 85 ? 23.320 1.162 -5.651 1.00 88.00 85 ASP A N 1
ATOM 641 C CA . ASP A 1 85 ? 22.654 0.614 -6.827 1.00 88.00 85 ASP A CA 1
ATOM 642 C C . ASP A 1 85 ? 21.129 0.556 -6.674 1.00 88.00 85 ASP A C 1
ATOM 644 O O . ASP A 1 85 ? 20.409 0.888 -7.616 1.00 88.00 85 ASP A O 1
ATOM 648 N N . SER A 1 86 ? 20.629 0.128 -5.508 1.00 89.62 86 SER A N 1
ATOM 649 C CA . SER A 1 86 ? 19.186 0.024 -5.244 1.00 89.62 86 SER A CA 1
ATOM 650 C C . SER A 1 86 ? 18.543 1.406 -5.206 1.00 89.62 86 SER A C 1
ATOM 652 O O . SER A 1 86 ? 17.530 1.634 -5.869 1.00 89.62 86 SER A O 1
ATOM 654 N N . LEU A 1 87 ? 19.202 2.355 -4.535 1.00 91.12 87 LEU A N 1
ATOM 655 C CA . LEU A 1 87 ? 18.821 3.764 -4.557 1.00 91.12 87 LEU A CA 1
ATOM 656 C C . LEU A 1 87 ? 18.899 4.337 -5.978 1.00 91.12 87 LEU A C 1
ATOM 658 O O . LEU A 1 87 ? 17.994 5.046 -6.398 1.00 91.12 87 LEU A O 1
ATOM 662 N N . GLY A 1 88 ? 19.921 3.983 -6.762 1.00 91.25 88 GLY A N 1
ATOM 663 C CA . GLY A 1 88 ? 20.102 4.471 -8.131 1.00 91.25 88 GLY A CA 1
ATOM 664 C C . GLY A 1 88 ? 18.951 4.123 -9.083 1.00 91.25 88 GLY A C 1
ATOM 665 O O . GLY A 1 88 ? 18.579 4.953 -9.915 1.00 91.25 88 GLY A O 1
ATOM 666 N N . ILE A 1 89 ? 18.347 2.936 -8.947 1.00 88.31 89 ILE A N 1
ATOM 667 C CA . ILE A 1 89 ? 17.164 2.534 -9.736 1.00 88.31 89 ILE A CA 1
ATOM 668 C C . ILE A 1 89 ? 15.971 3.447 -9.421 1.00 88.31 89 ILE A C 1
ATOM 670 O O . ILE A 1 89 ? 15.262 3.895 -10.330 1.00 88.31 89 ILE A O 1
ATOM 674 N N . VAL A 1 90 ? 15.761 3.737 -8.136 1.00 89.69 90 VAL A N 1
ATOM 675 C CA . VAL A 1 90 ? 14.641 4.562 -7.679 1.00 89.69 90 VAL A CA 1
ATOM 676 C C . VAL A 1 90 ? 14.873 6.033 -8.003 1.00 89.69 90 VAL A C 1
ATOM 678 O O . VAL A 1 90 ? 14.016 6.646 -8.633 1.00 89.69 90 VAL A O 1
ATOM 681 N N . SER A 1 91 ? 16.043 6.582 -7.669 1.00 92.31 91 SER A N 1
ATOM 682 C CA . SER A 1 91 ? 16.385 7.991 -7.894 1.00 92.31 91 SER A CA 1
ATOM 683 C C . SER A 1 91 ? 16.294 8.390 -9.363 1.00 92.31 91 SER A C 1
ATOM 685 O O . SER A 1 91 ? 15.825 9.486 -9.659 1.00 92.31 91 SER A O 1
ATOM 687 N N . ARG A 1 92 ? 16.672 7.500 -10.294 1.00 93.81 92 ARG A N 1
ATOM 688 C CA . ARG A 1 92 ? 16.480 7.740 -11.733 1.00 93.81 92 ARG A CA 1
ATOM 689 C C . ARG A 1 92 ? 15.001 7.931 -12.069 1.00 93.81 92 ARG A C 1
ATOM 691 O O . ARG A 1 92 ? 14.630 8.957 -12.623 1.00 93.81 92 ARG A O 1
ATOM 698 N N . SER A 1 93 ? 14.165 6.971 -11.679 1.00 93.50 93 SER A N 1
ATOM 699 C CA . SER A 1 93 ? 12.730 6.975 -12.000 1.00 93.50 93 SER A CA 1
ATOM 700 C C . SER A 1 93 ? 11.989 8.135 -11.319 1.00 93.50 93 SER A C 1
ATOM 702 O O . SER A 1 93 ? 11.055 8.706 -11.877 1.00 93.50 93 SER A O 1
ATOM 704 N N . VAL A 1 94 ? 12.418 8.503 -10.109 1.00 92.44 94 VAL A N 1
ATOM 705 C CA . VAL A 1 94 ? 11.943 9.680 -9.367 1.00 92.44 94 VAL A CA 1
ATOM 706 C C . VAL A 1 94 ? 12.313 10.968 -10.102 1.00 92.44 94 VAL A C 1
ATOM 708 O O . VAL A 1 94 ? 11.440 11.806 -10.313 1.00 92.44 94 VAL A O 1
ATOM 711 N N . SER A 1 95 ? 13.573 11.115 -10.523 1.00 93.62 95 SER A N 1
ATOM 712 C CA . SER A 1 95 ? 14.043 12.305 -11.240 1.00 93.62 95 SER A CA 1
ATOM 713 C C . SER A 1 95 ? 13.338 12.478 -12.586 1.00 93.62 95 SER A C 1
ATOM 715 O O . SER A 1 95 ? 12.907 13.581 -12.910 1.00 93.62 95 SER A O 1
ATOM 717 N N . GLU A 1 96 ? 13.144 11.391 -13.336 1.00 92.19 96 GLU A N 1
ATOM 718 C CA . GLU A 1 96 ? 12.370 11.403 -14.582 1.00 92.19 96 GLU A CA 1
ATOM 719 C C . GLU A 1 96 ? 10.928 11.864 -14.335 1.00 92.19 96 GLU A C 1
ATOM 721 O O . GLU A 1 96 ? 10.432 12.741 -15.037 1.00 92.19 96 GLU A O 1
ATOM 726 N N . ALA A 1 97 ? 10.270 11.347 -13.291 1.00 91.12 97 ALA A N 1
ATOM 727 C CA . ALA A 1 97 ? 8.912 11.758 -12.947 1.00 91.12 97 ALA A CA 1
ATOM 728 C C . ALA A 1 97 ? 8.817 13.244 -12.548 1.00 91.12 97 ALA A C 1
ATOM 730 O O . ALA A 1 97 ? 7.822 13.886 -12.870 1.00 91.12 97 ALA A O 1
ATOM 731 N N . GLN A 1 98 ? 9.835 13.804 -11.884 1.00 90.56 98 GLN A N 1
ATOM 732 C CA . GLN A 1 98 ? 9.879 15.227 -11.504 1.00 90.56 98 GLN A CA 1
ATOM 733 C C . GLN A 1 98 ? 10.021 16.173 -12.701 1.00 90.56 98 GLN A C 1
ATOM 735 O O . GLN A 1 98 ? 9.633 17.333 -12.605 1.00 90.56 98 GLN A O 1
ATOM 740 N N . GLN A 1 99 ? 10.574 15.693 -13.815 1.00 92.31 99 GLN A N 1
ATOM 741 C CA . GLN A 1 99 ? 10.737 16.482 -15.040 1.00 92.31 99 GLN A CA 1
ATOM 742 C C . GLN A 1 99 ? 9.459 16.523 -15.892 1.00 92.31 99 GLN A C 1
ATOM 744 O O . GLN A 1 99 ? 9.374 17.303 -16.840 1.00 92.31 99 GLN A O 1
ATOM 749 N N . LEU A 1 100 ? 8.458 15.693 -15.576 1.00 90.19 100 LEU A N 1
ATOM 750 C CA . LEU A 1 100 ? 7.186 15.672 -16.290 1.00 90.19 100 LEU A CA 1
ATOM 751 C C . LEU A 1 100 ? 6.289 16.840 -15.870 1.00 90.19 100 LEU A C 1
ATOM 753 O O . LEU A 1 100 ? 6.238 17.238 -14.706 1.00 90.19 100 LEU A O 1
ATOM 757 N N . ALA A 1 101 ? 5.509 17.346 -16.826 1.00 90.50 101 ALA A N 1
ATOM 758 C CA . ALA A 1 101 ? 4.490 18.347 -16.546 1.00 90.50 101 ALA A CA 1
ATOM 759 C C . ALA A 1 101 ? 3.444 17.796 -15.558 1.00 90.50 101 ALA A C 1
ATOM 761 O O . ALA A 1 101 ? 2.935 16.684 -15.718 1.00 90.50 101 ALA A O 1
ATOM 762 N N . SER A 1 102 ? 3.120 18.595 -14.541 1.00 85.19 102 SER A N 1
ATOM 763 C CA . SER A 1 102 ? 2.072 18.286 -13.566 1.00 85.19 102 SER A CA 1
ATOM 764 C C . SER A 1 102 ? 0.731 18.910 -13.989 1.00 85.19 102 SER A C 1
ATOM 766 O O . SER A 1 102 ? 0.734 20.056 -14.438 1.00 85.19 102 SER A O 1
ATOM 768 N N . PRO A 1 103 ? -0.413 18.216 -13.816 1.00 86.69 103 PRO A N 1
ATOM 769 C CA . PRO A 1 103 ? -0.551 16.869 -13.256 1.00 86.69 103 PRO A CA 1
ATOM 770 C C . PRO A 1 103 ? -0.092 15.769 -14.229 1.00 86.69 103 PRO A C 1
ATOM 772 O O . PRO A 1 103 ? -0.422 15.778 -15.414 1.00 86.69 103 PRO A O 1
ATOM 775 N N . ILE A 1 104 ? 0.643 14.780 -13.709 1.00 88.69 104 ILE A N 1
ATOM 776 C CA . ILE A 1 104 ? 1.135 13.656 -14.514 1.00 88.69 104 ILE A CA 1
ATOM 777 C C . ILE A 1 104 ? -0.036 12.735 -14.864 1.00 88.69 104 ILE A C 1
ATOM 779 O O . ILE A 1 104 ? -0.657 12.137 -13.983 1.00 88.69 104 ILE A O 1
ATOM 783 N N . THR A 1 105 ? -0.292 12.553 -16.159 1.00 89.06 105 THR A N 1
ATOM 784 C CA . THR A 1 105 ? -1.264 11.559 -16.631 1.00 89.06 105 THR A CA 1
ATOM 785 C C . THR A 1 105 ? -0.665 10.159 -16.513 1.00 89.06 105 THR A C 1
ATOM 787 O O . THR A 1 105 ? 0.282 9.808 -17.220 1.00 89.06 105 THR A O 1
ATOM 790 N N . LEU A 1 106 ? -1.212 9.345 -15.610 1.00 90.19 106 LEU A N 1
ATOM 791 C CA . LEU A 1 106 ? -0.751 7.975 -15.397 1.00 90.19 106 LEU A CA 1
ATOM 792 C C . LEU A 1 106 ? -1.161 7.071 -16.562 1.00 90.19 106 LEU A C 1
ATOM 794 O O . LEU A 1 106 ? -2.316 7.059 -16.982 1.00 90.19 106 LEU A O 1
ATOM 798 N N . GLN A 1 107 ? -0.210 6.271 -17.039 1.00 91.12 107 GLN A N 1
ATOM 799 C CA . GLN A 1 107 ? -0.414 5.291 -18.103 1.00 91.12 107 GLN A CA 1
ATOM 800 C C . GLN A 1 107 ? -0.380 3.869 -17.541 1.00 91.12 107 GLN A C 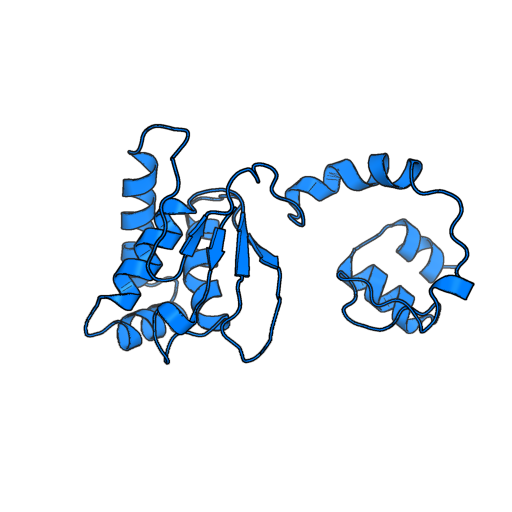1
ATOM 802 O O . GLN A 1 107 ? 0.240 3.602 -16.507 1.00 91.12 107 GLN A O 1
ATOM 807 N N . ARG A 1 108 ? -1.044 2.941 -18.234 1.00 94.06 108 ARG A N 1
ATOM 808 C CA . ARG A 1 108 ? -0.995 1.513 -17.900 1.00 94.06 108 ARG A CA 1
ATOM 809 C C . ARG A 1 108 ? 0.429 0.985 -18.081 1.00 94.06 108 ARG A C 1
ATOM 811 O O . ARG A 1 108 ? 1.024 1.152 -19.141 1.00 94.06 108 ARG A O 1
ATOM 818 N N . GLY A 1 109 ? 0.956 0.328 -17.055 1.00 93.56 109 GLY A N 1
ATOM 819 C CA . GLY A 1 109 ? 2.233 -0.372 -17.100 1.00 93.56 109 GLY A CA 1
ATOM 820 C C . GLY A 1 109 ? 2.066 -1.881 -17.270 1.00 93.56 109 GLY A C 1
ATOM 821 O O . GLY A 1 109 ? 0.970 -2.409 -17.459 1.00 93.56 109 GLY A O 1
ATOM 822 N N . THR A 1 110 ? 3.187 -2.589 -17.153 1.00 93.56 110 THR A N 1
ATOM 823 C CA . THR A 1 110 ? 3.247 -4.058 -17.162 1.00 93.56 110 THR A CA 1
ATOM 824 C C . THR A 1 110 ? 2.463 -4.625 -15.982 1.00 93.56 110 THR A C 1
ATOM 826 O O . THR A 1 110 ? 1.608 -5.494 -16.150 1.00 93.56 110 THR A O 1
ATOM 829 N N . ALA A 1 111 ? 2.724 -4.077 -14.795 1.00 92.38 111 ALA A N 1
ATOM 830 C CA . ALA A 1 111 ? 2.113 -4.491 -13.540 1.00 92.38 111 ALA A CA 1
ATOM 831 C C . ALA A 1 111 ? 1.165 -3.446 -12.945 1.00 92.38 111 ALA A C 1
ATOM 833 O O . ALA A 1 111 ? 0.515 -3.752 -11.958 1.00 92.38 111 ALA A O 1
ATOM 834 N N . THR A 1 112 ? 1.069 -2.240 -13.513 1.00 92.75 112 THR A N 1
ATOM 835 C CA . THR A 1 112 ? 0.276 -1.136 -12.952 1.00 92.75 112 THR A CA 1
ATOM 836 C C . THR A 1 112 ? -0.914 -0.773 -13.840 1.00 92.75 112 THR A C 1
ATOM 838 O O . THR A 1 112 ? -0.807 -0.703 -15.065 1.00 92.75 112 THR A O 1
ATOM 841 N N . ILE A 1 113 ? -2.060 -0.505 -13.220 1.00 91.81 113 ILE A N 1
ATOM 842 C CA . ILE A 1 113 ? -3.297 -0.078 -13.873 1.00 91.81 113 ILE A CA 1
ATOM 843 C C . ILE A 1 113 ? -3.801 1.173 -13.141 1.00 91.81 113 ILE A C 1
ATOM 845 O O . ILE A 1 113 ? -4.214 1.076 -11.985 1.00 91.81 113 ILE A O 1
ATOM 849 N N . PRO A 1 114 ? -3.765 2.360 -13.769 1.00 90.69 114 PRO A N 1
ATOM 850 C CA . PRO A 1 114 ? -4.350 3.562 -13.186 1.00 90.69 114 PRO A CA 1
ATOM 851 C C . PRO A 1 114 ? -5.852 3.405 -12.956 1.00 90.69 114 PRO A C 1
ATOM 853 O O . PRO A 1 114 ? -6.576 2.968 -13.850 1.00 90.69 114 PRO A O 1
ATOM 856 N N . LEU A 1 115 ? -6.317 3.792 -11.768 1.00 87.81 115 LEU A N 1
ATOM 857 C CA . LEU A 1 115 ? -7.741 3.848 -11.450 1.00 87.81 115 LEU A CA 1
ATOM 858 C C . LEU A 1 115 ? -8.274 5.228 -11.846 1.00 87.81 115 LEU A C 1
ATOM 860 O O . LEU A 1 115 ? -8.021 6.215 -11.155 1.00 87.81 115 LEU A O 1
ATOM 864 N N . GLN A 1 116 ? -8.948 5.290 -12.995 1.00 84.56 116 GLN A N 1
ATOM 865 C CA . GLN A 1 116 ? -9.489 6.529 -13.558 1.00 84.56 116 GLN A CA 1
ATOM 866 C C . GLN A 1 116 ? -10.650 7.060 -12.707 1.00 84.56 116 GLN A C 1
ATOM 868 O O . GLN A 1 116 ? -11.477 6.282 -12.234 1.00 84.56 116 GLN A O 1
ATOM 873 N N . GLY A 1 117 ? -10.709 8.381 -12.521 1.00 83.81 117 GLY A N 1
ATOM 874 C CA . GLY A 1 117 ? -11.751 9.047 -11.729 1.00 83.81 117 GLY A CA 1
ATOM 875 C C . GLY A 1 117 ? -11.588 8.929 -10.209 1.00 83.81 117 GLY A C 1
ATOM 876 O O . GLY A 1 117 ? -12.505 9.287 -9.475 1.00 83.81 117 GLY A O 1
ATOM 877 N N . ILE A 1 118 ? -10.445 8.422 -9.726 1.00 81.62 118 ILE A N 1
ATOM 878 C CA . ILE A 1 118 ? -10.140 8.326 -8.294 1.00 81.62 118 ILE A CA 1
ATOM 879 C C . ILE A 1 118 ? -8.951 9.222 -7.936 1.00 81.62 118 ILE A C 1
ATOM 881 O O . ILE A 1 118 ? -7.784 8.803 -7.982 1.00 81.62 118 ILE A O 1
ATOM 885 N N . ASP A 1 119 ? -9.286 10.440 -7.518 1.00 75.94 119 ASP A N 1
ATOM 886 C CA . ASP A 1 119 ? -8.318 11.495 -7.199 1.00 75.94 119 ASP A CA 1
ATOM 887 C C . ASP A 1 119 ? -8.045 11.632 -5.695 1.00 75.94 119 ASP A C 1
ATOM 889 O O . ASP A 1 119 ? -7.059 12.245 -5.292 1.00 75.94 119 ASP A O 1
ATOM 893 N N . VAL A 1 120 ? -8.889 11.028 -4.849 1.00 78.00 120 VAL A N 1
ATOM 894 C CA . VAL A 1 120 ? -8.750 11.088 -3.390 1.00 78.00 120 VAL A CA 1
ATOM 895 C C . VAL A 1 120 ? -8.006 9.855 -2.865 1.00 78.00 120 VAL A C 1
ATOM 897 O O . VAL A 1 120 ? -8.464 8.730 -3.074 1.00 78.00 120 VAL A O 1
ATOM 900 N N . PRO A 1 121 ? -6.899 10.038 -2.124 1.00 77.88 121 PRO A N 1
ATOM 901 C CA . PRO A 1 121 ? -6.169 8.954 -1.473 1.00 77.88 121 PRO A CA 1
ATOM 902 C C . PRO A 1 121 ? -6.879 8.349 -0.250 1.00 77.88 121 PRO A C 1
ATOM 904 O O . PRO A 1 121 ? -6.429 8.499 0.886 1.00 77.88 121 PRO A O 1
ATOM 907 N N . PHE A 1 122 ? -8.006 7.667 -0.444 1.00 78.62 122 PHE A N 1
ATOM 908 C CA . PHE A 1 122 ? -8.705 7.034 0.675 1.00 78.62 122 PHE A CA 1
ATOM 909 C C . PHE A 1 122 ? -7.869 5.918 1.333 1.00 78.62 122 PHE A C 1
ATOM 911 O O . PHE A 1 122 ? -6.964 5.357 0.718 1.00 78.62 122 PHE A O 1
ATOM 918 N N . HIS A 1 123 ? -8.161 5.643 2.611 1.00 81.44 123 HIS A N 1
ATOM 919 C CA . HIS A 1 123 ? -7.402 4.764 3.522 1.00 81.44 123 HIS A CA 1
ATOM 920 C C . HIS A 1 123 ? -5.980 5.221 3.899 1.00 81.44 123 HIS A C 1
ATOM 922 O O . HIS A 1 123 ? -5.370 4.578 4.749 1.00 81.44 123 HIS A O 1
ATOM 928 N N . LEU A 1 124 ? -5.479 6.344 3.373 1.00 79.19 124 LEU A N 1
ATOM 929 C CA . LEU A 1 124 ? -4.204 6.904 3.823 1.00 79.19 124 LEU A CA 1
ATOM 930 C C . LEU A 1 124 ? -4.263 7.477 5.236 1.00 79.19 124 LEU A C 1
ATOM 932 O O . LEU A 1 124 ? -5.227 8.155 5.610 1.00 79.19 124 LEU A O 1
ATOM 936 N N . ALA A 1 125 ? -3.147 7.344 5.958 1.00 80.25 125 ALA A N 1
ATOM 937 C CA . ALA A 1 125 ? -2.943 8.002 7.246 1.00 80.25 125 ALA A CA 1
ATOM 938 C C . ALA A 1 125 ? -3.128 9.530 7.165 1.00 80.25 125 ALA A C 1
ATOM 940 O O . ALA A 1 125 ? -3.597 10.147 8.121 1.00 80.25 125 ALA A O 1
ATOM 941 N N . HIS A 1 126 ? -2.848 10.140 6.009 1.00 82.56 126 HIS A N 1
ATOM 942 C CA . HIS A 1 126 ? -3.066 11.568 5.765 1.00 82.56 126 HIS A CA 1
ATOM 943 C C . HIS A 1 126 ? -4.518 12.022 6.004 1.00 82.56 126 HIS A C 1
ATOM 945 O O . HIS A 1 126 ? -4.749 13.119 6.507 1.00 82.56 126 HIS A O 1
ATOM 951 N N . LEU A 1 127 ? -5.513 11.172 5.721 1.00 85.56 127 LEU A N 1
ATOM 952 C CA . LEU A 1 127 ? -6.927 11.512 5.926 1.00 85.56 127 LEU A CA 1
ATOM 953 C C . LEU A 1 127 ? -7.384 11.375 7.385 1.00 85.56 127 LEU A C 1
ATOM 955 O O . LEU A 1 127 ? -8.520 11.720 7.718 1.00 85.56 127 LEU A O 1
ATOM 959 N N . ARG A 1 128 ? -6.509 10.911 8.286 1.00 86.50 128 ARG A N 1
ATOM 960 C CA . ARG A 1 128 ? -6.828 10.695 9.702 1.00 86.50 128 ARG A CA 1
ATOM 961 C C . ARG A 1 128 ? -7.282 11.974 10.409 1.00 86.50 128 ARG A C 1
ATOM 963 O O . ARG A 1 128 ? -8.131 11.897 11.294 1.00 86.50 128 ARG A O 1
ATOM 970 N N . ALA A 1 129 ? -6.781 13.138 9.989 1.00 87.62 129 ALA A N 1
ATOM 971 C CA . ALA A 1 129 ? -7.173 14.434 10.544 1.00 87.62 129 ALA A CA 1
ATOM 972 C C . ALA A 1 129 ? -8.672 14.751 10.359 1.00 87.62 129 ALA A C 1
ATOM 974 O O . ALA A 1 129 ? -9.251 15.442 11.191 1.00 87.62 129 ALA A O 1
ATOM 975 N N . GLY A 1 130 ? -9.322 14.213 9.317 1.00 87.69 130 GLY A N 1
ATOM 976 C CA . GLY A 1 130 ? -10.755 14.414 9.057 1.00 87.69 130 GLY A CA 1
ATOM 977 C C . GLY A 1 130 ? -11.686 13.440 9.793 1.00 87.69 130 GLY A C 1
ATOM 978 O O . GLY A 1 130 ? -12.897 13.657 9.849 1.00 87.69 130 GLY A O 1
ATOM 979 N N . VAL A 1 131 ? -11.144 12.368 10.384 1.00 89.62 131 VAL A N 1
ATOM 980 C CA . VAL A 1 131 ? -11.934 11.307 11.034 1.00 89.62 131 VAL A CA 1
ATOM 981 C C . VAL A 1 131 ? -12.791 11.815 12.204 1.00 89.62 131 VAL A C 1
ATOM 983 O O . VAL A 1 131 ? -13.941 11.379 12.297 1.00 89.62 131 VAL A O 1
ATOM 986 N N . PRO A 1 132 ? -12.319 12.720 13.092 1.00 89.31 132 PRO A N 1
ATOM 987 C CA . PRO A 1 132 ? -13.149 13.233 14.183 1.00 89.31 132 PRO A CA 1
ATOM 988 C C . PRO A 1 132 ? -14.431 13.915 13.693 1.00 89.31 132 PRO A C 1
ATOM 990 O O . PRO A 1 132 ? -15.503 13.642 14.230 1.00 89.31 132 PRO A O 1
ATOM 993 N N . SER A 1 133 ? -14.339 14.735 12.641 1.00 89.00 133 SER A N 1
ATOM 994 C CA . SER A 1 133 ? -15.499 15.398 12.040 1.00 89.00 133 SER A CA 1
ATOM 995 C C . SER A 1 133 ? -16.450 14.392 11.403 1.00 89.00 133 SER A C 1
ATOM 997 O O . SER A 1 133 ? -17.651 14.501 11.601 1.00 89.00 133 SER A O 1
ATOM 999 N N . TYR A 1 134 ? -15.934 13.382 10.693 1.00 88.00 134 TYR A N 1
ATOM 1000 C CA . TYR A 1 134 ? -16.777 12.354 10.075 1.00 88.00 134 TYR A CA 1
ATOM 1001 C C . TYR A 1 134 ? -17.523 11.503 11.115 1.00 88.00 134 TYR A C 1
ATOM 1003 O O . TYR A 1 134 ? -18.683 11.146 10.923 1.00 88.00 134 TYR A O 1
ATOM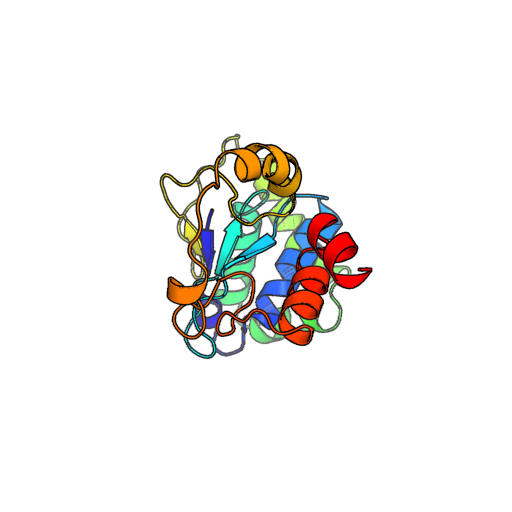 1011 N N . ARG A 1 135 ? -16.884 11.220 12.257 1.00 86.88 135 ARG A N 1
ATOM 1012 C CA . ARG A 1 135 ? -17.474 10.417 13.337 1.00 86.88 135 ARG A CA 1
ATOM 1013 C C . ARG A 1 135 ? -18.770 11.018 13.883 1.00 86.88 135 ARG A C 1
ATOM 1015 O O . ARG A 1 135 ? -19.662 10.259 14.233 1.00 86.88 135 ARG A O 1
ATOM 1022 N N . SER A 1 136 ? -18.900 12.346 13.938 1.00 84.38 136 SER A N 1
ATOM 1023 C CA . SER A 1 136 ? -20.103 13.001 14.480 1.00 84.38 136 SER A CA 1
ATOM 1024 C C . SER A 1 136 ? -21.364 12.771 13.631 1.00 84.38 136 SER A C 1
ATOM 1026 O O . SER A 1 136 ? -22.480 12.893 14.144 1.00 84.38 136 SER A O 1
ATOM 1028 N N . PHE A 1 137 ? -21.190 12.396 12.358 1.00 86.50 137 PHE A N 1
ATOM 1029 C CA . PHE A 1 137 ? -22.276 12.037 11.444 1.00 86.50 137 PHE A CA 1
ATOM 1030 C C . PHE A 1 137 ? -22.725 10.578 11.585 1.00 86.50 137 PHE A C 1
ATOM 1032 O O . PHE A 1 137 ? -23.824 10.236 11.155 1.00 86.50 137 PHE A O 1
ATOM 1039 N N . LEU A 1 138 ? -21.904 9.714 12.188 1.00 83.88 138 LEU A N 1
ATOM 1040 C CA . LEU A 1 138 ? -22.234 8.309 12.412 1.00 83.88 138 LEU A CA 1
ATOM 1041 C C . LEU A 1 138 ? -23.012 8.185 13.729 1.00 83.88 138 LEU A C 1
ATOM 1043 O O . LEU A 1 138 ? -22.420 8.111 14.805 1.00 83.88 138 LEU A O 1
ATOM 1047 N N . LYS A 1 139 ? -24.344 8.191 13.643 1.00 77.19 139 LYS A N 1
ATOM 1048 C CA . LYS A 1 139 ? -25.260 7.992 14.778 1.00 77.19 139 LYS A CA 1
ATOM 1049 C C . LYS A 1 139 ? -26.059 6.697 14.607 1.00 77.19 139 LYS A C 1
ATOM 1051 O O . LYS A 1 139 ? -26.159 6.174 13.501 1.00 77.19 139 LYS A O 1
ATOM 1056 N N . ASP A 1 140 ? -26.607 6.196 15.713 1.00 78.12 140 ASP A N 1
ATOM 1057 C CA . ASP A 1 140 ? -27.638 5.147 15.750 1.00 78.12 140 ASP A CA 1
ATOM 1058 C C . ASP A 1 140 ? -27.239 3.783 15.153 1.00 78.12 140 ASP A C 1
ATOM 1060 O O . ASP A 1 140 ? -27.845 3.268 14.212 1.00 78.12 140 ASP A O 1
ATOM 1064 N N . VAL A 1 141 ? -26.225 3.144 15.745 1.00 84.06 141 VAL A N 1
ATOM 1065 C CA . VAL A 1 141 ? -25.821 1.775 15.389 1.00 84.06 141 VAL A CA 1
ATOM 1066 C C . VAL A 1 141 ? -26.467 0.763 16.335 1.00 84.06 141 VAL A C 1
ATOM 1068 O O . VAL A 1 141 ? -26.258 0.822 17.542 1.00 84.06 141 VAL A O 1
ATOM 1071 N N . ASN A 1 142 ? -27.192 -0.220 15.787 1.00 89.19 142 ASN A N 1
ATOM 1072 C CA . ASN A 1 142 ? -27.625 -1.397 16.545 1.00 89.19 142 ASN A CA 1
ATOM 1073 C C . ASN A 1 142 ? -26.529 -2.489 16.490 1.00 89.19 142 ASN A C 1
ATOM 1075 O O . ASN A 1 142 ? -26.372 -3.127 15.439 1.00 89.19 142 ASN A O 1
ATOM 1079 N N . PRO A 1 143 ? -25.792 -2.745 17.590 1.00 88.69 143 PRO A N 1
ATOM 1080 C CA . PRO A 1 143 ? -24.679 -3.693 17.595 1.00 88.69 143 PRO A CA 1
ATOM 1081 C C . PRO A 1 143 ? -25.116 -5.142 17.343 1.00 88.69 143 PRO A C 1
ATOM 1083 O O . PRO A 1 143 ? -24.358 -5.907 16.748 1.00 88.69 143 PRO A O 1
ATOM 1086 N N . GLU A 1 144 ? -26.344 -5.528 17.700 1.00 92.62 144 GLU A N 1
ATOM 1087 C CA . GLU A 1 144 ? -26.852 -6.895 17.493 1.00 92.62 144 GLU A CA 1
ATOM 1088 C C . GLU A 1 144 ? -26.953 -7.273 16.009 1.00 92.62 144 GLU A C 1
ATOM 1090 O O . GLU A 1 144 ? -26.901 -8.448 15.631 1.00 92.62 144 GLU A O 1
ATOM 1095 N N . ARG A 1 145 ? -27.063 -6.269 15.131 1.00 91.44 145 ARG A N 1
ATOM 1096 C CA . ARG A 1 145 ? -27.048 -6.476 13.679 1.00 91.44 145 ARG A CA 1
ATOM 1097 C C . ARG A 1 145 ? -25.644 -6.750 13.139 1.00 91.44 145 ARG A C 1
ATOM 1099 O O . ARG A 1 145 ? -25.534 -7.272 12.033 1.00 91.44 145 ARG A O 1
ATOM 1106 N N . LEU A 1 146 ? -24.600 -6.417 13.897 1.00 93.12 146 LEU A N 1
ATOM 1107 C CA . LEU A 1 146 ? -23.200 -6.480 13.470 1.00 93.12 146 LEU A CA 1
ATOM 1108 C C . LEU A 1 146 ? -22.441 -7.648 14.099 1.00 93.12 146 LEU A C 1
ATOM 1110 O O . LEU A 1 146 ? -21.619 -8.275 13.429 1.00 93.12 146 LEU A O 1
ATOM 1114 N N . ILE A 1 147 ? -22.718 -7.951 15.371 1.00 94.50 147 ILE A N 1
ATOM 1115 C CA . ILE A 1 147 ? -22.054 -9.026 16.117 1.00 94.50 147 ILE A CA 1
ATOM 1116 C C . ILE A 1 147 ? -22.151 -10.330 15.327 1.00 94.50 147 ILE A C 1
ATOM 1118 O O . ILE A 1 147 ? -23.237 -10.775 14.959 1.00 94.50 147 ILE A O 1
ATOM 1122 N N . ARG A 1 148 ? -20.987 -10.932 15.053 1.00 89.56 148 ARG A N 1
ATOM 1123 C CA . ARG A 1 148 ? -20.833 -12.182 14.287 1.00 89.56 148 ARG A CA 1
ATOM 1124 C C . ARG A 1 148 ? -21.263 -12.144 12.812 1.00 89.56 148 ARG A C 1
ATOM 1126 O O . ARG A 1 148 ? -21.100 -13.147 12.128 1.00 89.56 148 ARG A O 1
ATOM 1133 N N . LYS A 1 149 ? -21.784 -11.019 12.314 1.00 93.31 149 LYS A N 1
ATOM 1134 C CA . LYS A 1 149 ? -22.340 -10.873 10.952 1.00 93.31 149 LYS A CA 1
ATOM 1135 C C . LYS A 1 149 ? -21.525 -9.948 10.058 1.00 93.31 149 LYS A C 1
ATOM 1137 O O . LYS A 1 149 ? -21.655 -10.004 8.841 1.00 93.31 149 LYS A O 1
ATOM 1142 N N . TRP A 1 150 ? -20.710 -9.087 10.655 1.00 94.75 150 TRP A N 1
ATOM 1143 C CA . TRP A 1 150 ? -19.916 -8.100 9.940 1.00 94.75 150 TRP A CA 1
ATOM 1144 C C . TRP A 1 150 ? -18.421 -8.351 10.142 1.00 94.75 150 TRP A C 1
ATOM 1146 O O . TRP A 1 150 ? -17.988 -8.659 11.249 1.00 94.75 150 TRP A O 1
ATOM 1156 N N . ILE A 1 151 ? -17.636 -8.204 9.075 1.00 94.88 151 ILE A N 1
ATOM 1157 C CA . ILE A 1 151 ? -16.169 -8.228 9.102 1.00 94.88 151 ILE A CA 1
ATOM 1158 C C . ILE A 1 151 ? -15.700 -6.836 8.656 1.00 94.88 151 ILE A C 1
ATOM 1160 O O . ILE A 1 151 ? -15.807 -6.515 7.472 1.00 94.88 151 ILE A O 1
ATOM 1164 N N . PRO A 1 152 ? -15.235 -5.970 9.573 1.00 92.88 152 PRO A N 1
ATOM 1165 C CA . PRO A 1 152 ? -14.737 -4.648 9.205 1.00 92.88 152 PRO A CA 1
ATOM 1166 C C . PRO A 1 152 ? -13.386 -4.746 8.496 1.00 92.88 152 PRO A C 1
ATOM 1168 O O . PRO A 1 152 ? -12.492 -5.432 8.992 1.00 92.88 152 PRO A O 1
ATOM 1171 N N . ASN A 1 153 ? -13.183 -3.970 7.426 1.00 89.31 153 ASN A N 1
ATOM 1172 C CA . ASN A 1 153 ? -11.910 -3.937 6.686 1.00 89.31 153 ASN A CA 1
ATOM 1173 C C . ASN A 1 153 ? -10.704 -3.643 7.590 1.00 89.31 153 ASN A C 1
ATOM 1175 O O . ASN A 1 153 ? -9.669 -4.283 7.463 1.00 89.31 153 ASN A O 1
ATOM 1179 N N . ILE A 1 154 ? -10.846 -2.704 8.534 1.00 89.56 154 ILE A N 1
ATOM 1180 C CA . ILE A 1 154 ? -9.756 -2.330 9.448 1.00 89.56 154 ILE A CA 1
ATOM 1181 C C . ILE A 1 154 ? -9.376 -3.452 10.422 1.00 89.56 154 ILE A C 1
ATOM 1183 O O . ILE A 1 154 ? -8.246 -3.490 10.892 1.00 89.56 154 ILE A O 1
ATOM 1187 N N . MET A 1 155 ? -10.313 -4.353 10.734 1.00 93.69 155 MET A N 1
ATOM 1188 C CA . MET A 1 155 ? -10.101 -5.424 11.708 1.00 93.69 155 MET A CA 1
ATOM 1189 C C . MET A 1 155 ? -9.741 -6.753 11.048 1.00 93.69 155 MET A C 1
ATOM 1191 O O . MET A 1 155 ? -9.075 -7.566 11.681 1.00 93.69 155 MET A O 1
ATOM 1195 N N . GLY A 1 156 ? -10.213 -7.011 9.822 1.00 91.19 156 GLY A N 1
ATOM 1196 C CA . GLY A 1 156 ? -9.966 -8.266 9.101 1.00 91.19 156 GLY A CA 1
ATOM 1197 C C . GLY A 1 156 ? -10.518 -9.518 9.797 1.00 91.19 156 GLY A C 1
ATOM 1198 O O . GLY A 1 156 ? -10.186 -10.635 9.419 1.00 91.19 156 GLY A O 1
ATOM 1199 N N . LYS A 1 157 ? -11.350 -9.349 10.830 1.00 93.19 157 LYS A N 1
ATOM 1200 C CA . LYS A 1 157 ? -11.954 -10.427 11.617 1.00 93.19 157 LYS A CA 1
ATOM 1201 C C . LYS A 1 157 ? -13.376 -10.065 12.017 1.00 93.19 157 LYS A C 1
ATOM 1203 O O . LYS A 1 157 ? -13.749 -8.893 12.046 1.00 93.19 157 LYS A O 1
ATOM 1208 N N . THR A 1 158 ? -14.164 -11.083 12.327 1.00 96.19 158 THR A N 1
ATOM 1209 C CA . THR A 1 158 ? -15.577 -10.942 12.672 1.00 96.19 158 THR A CA 1
ATOM 1210 C C . THR A 1 158 ? -15.794 -9.998 13.856 1.00 96.19 158 THR A C 1
ATOM 1212 O O . THR A 1 158 ? -15.155 -10.141 14.897 1.00 96.19 158 THR A O 1
ATOM 1215 N N . PHE A 1 159 ? -16.727 -9.055 13.700 1.00 96.31 159 PHE A N 1
ATOM 1216 C CA . PHE A 1 159 ? -17.056 -8.035 14.689 1.00 96.31 159 PHE A CA 1
ATOM 1217 C C . PHE A 1 159 ? -17.523 -8.642 16.018 1.00 96.31 159 PHE A C 1
ATOM 1219 O O . PHE A 1 159 ? -18.380 -9.535 16.052 1.00 96.31 159 PHE A O 1
ATOM 1226 N N . SER A 1 160 ? -16.971 -8.114 17.112 1.00 94.88 160 SER A N 1
ATOM 1227 C CA . SER A 1 160 ? -17.225 -8.526 18.493 1.00 94.88 160 SER A CA 1
ATOM 1228 C C . SER A 1 160 ? -17.135 -7.319 19.435 1.00 94.88 160 SER A C 1
ATOM 1230 O O . SER A 1 160 ? -16.501 -6.319 19.111 1.00 94.88 160 SER A O 1
ATOM 1232 N N . LEU A 1 161 ? -17.754 -7.432 20.612 1.00 93.94 161 LEU A N 1
ATOM 1233 C CA . LEU A 1 161 ? -17.627 -6.479 21.724 1.00 93.94 161 LEU A CA 1
ATOM 1234 C C . LEU A 1 161 ? -16.750 -7.027 22.862 1.00 93.94 161 LEU A C 1
ATOM 1236 O O . LEU A 1 161 ? -16.749 -6.473 23.956 1.00 93.94 161 LEU A O 1
ATOM 1240 N N . SER A 1 162 ? -16.038 -8.138 22.638 1.00 94.19 162 SER A N 1
ATOM 1241 C CA . SER A 1 162 ? -15.164 -8.700 23.670 1.00 94.19 162 SER A CA 1
ATOM 1242 C C . SER A 1 162 ? -13.997 -7.750 23.985 1.00 94.19 162 SER A C 1
ATOM 1244 O O . SER A 1 162 ? -13.546 -7.029 23.083 1.00 94.19 162 SER A O 1
ATOM 1246 N N . PRO A 1 163 ? -13.475 -7.755 25.225 1.00 94.44 163 PRO A N 1
ATOM 1247 C CA . PRO A 1 163 ? -12.344 -6.911 25.607 1.00 94.44 163 PRO A CA 1
ATOM 1248 C C . PRO A 1 163 ? -11.145 -7.053 24.662 1.00 94.44 163 PRO A C 1
ATOM 1250 O O . PRO A 1 163 ? -10.556 -6.056 24.260 1.00 94.44 163 PRO A O 1
ATOM 1253 N N . GLU A 1 164 ? -10.841 -8.270 24.209 1.00 95.31 164 GLU A N 1
ATOM 1254 C CA . GLU A 1 164 ? -9.726 -8.556 23.297 1.00 95.31 164 GLU A CA 1
ATOM 1255 C C . GLU A 1 164 ? -9.944 -7.912 21.923 1.00 95.31 164 GLU A C 1
ATOM 1257 O O . GLU A 1 164 ? -9.015 -7.391 21.305 1.00 95.31 164 GLU A O 1
ATOM 1262 N N . TYR A 1 165 ? -11.186 -7.913 21.426 1.00 95.69 165 TYR A N 1
ATOM 1263 C CA . TYR A 1 165 ? -11.515 -7.258 20.164 1.00 95.69 165 TYR A CA 1
ATOM 1264 C C . TYR A 1 165 ? -11.336 -5.739 20.264 1.00 95.69 165 TYR A C 1
ATOM 1266 O O . TYR A 1 165 ? -10.786 -5.125 19.347 1.00 95.69 165 TYR A O 1
ATOM 1274 N N . ILE A 1 166 ? -11.767 -5.142 21.378 1.00 95.44 166 ILE A N 1
ATOM 1275 C CA . ILE A 1 166 ? -11.641 -3.702 21.635 1.00 95.44 166 ILE A CA 1
ATOM 1276 C C . ILE A 1 166 ? -10.167 -3.311 21.819 1.00 95.44 166 ILE A C 1
ATOM 1278 O O . ILE A 1 166 ? -9.733 -2.310 21.249 1.00 95.44 166 ILE A O 1
ATOM 1282 N N . GLN A 1 167 ? -9.376 -4.122 22.529 1.00 96.31 167 GLN A N 1
ATOM 1283 C CA . GLN A 1 167 ? -7.926 -3.941 22.669 1.00 96.31 167 GLN A CA 1
ATOM 1284 C C . GLN A 1 167 ? -7.214 -3.983 21.316 1.00 96.31 167 GLN A C 1
ATOM 1286 O O . GLN A 1 167 ? -6.415 -3.097 21.007 1.00 96.31 167 GLN A O 1
ATOM 1291 N N . ASP A 1 168 ? -7.536 -4.964 20.472 1.00 96.56 168 ASP A N 1
ATOM 1292 C CA . ASP A 1 168 ? -6.975 -5.059 19.126 1.00 96.56 168 ASP A CA 1
ATOM 1293 C C . ASP A 1 168 ? -7.365 -3.852 18.261 1.00 96.56 168 ASP A C 1
ATOM 1295 O O . ASP A 1 168 ? -6.519 -3.291 17.561 1.00 96.56 168 ASP A O 1
ATOM 1299 N N . ALA A 1 169 ? -8.624 -3.408 18.341 1.00 95.94 169 ALA A N 1
ATOM 1300 C CA . ALA A 1 169 ? -9.094 -2.225 17.630 1.00 95.94 169 ALA A CA 1
ATOM 1301 C C . ALA A 1 169 ? -8.374 -0.956 18.106 1.00 95.94 169 ALA A C 1
ATOM 1303 O O . ALA A 1 169 ? -7.972 -0.130 17.281 1.00 95.94 169 ALA A O 1
ATOM 1304 N N . HIS A 1 170 ? -8.159 -0.800 19.415 1.00 96.00 170 HIS A N 1
ATOM 1305 C CA . HIS A 1 170 ? -7.378 0.304 19.966 1.00 96.00 170 HIS A CA 1
ATOM 1306 C C . HIS A 1 170 ? -5.920 0.244 19.499 1.00 96.00 170 HIS A C 1
ATOM 1308 O O . HIS A 1 170 ? -5.405 1.257 19.040 1.00 96.00 170 HIS A O 1
ATOM 1314 N N . ARG A 1 171 ? -5.282 -0.934 19.504 1.00 95.44 171 ARG A N 1
ATOM 1315 C CA . ARG A 1 171 ? -3.904 -1.109 19.018 1.00 95.44 171 ARG A CA 1
ATOM 1316 C C . ARG A 1 171 ? -3.746 -0.709 17.549 1.00 95.44 171 ARG A C 1
ATOM 1318 O O . ARG A 1 171 ? -2.773 -0.050 17.204 1.00 95.44 171 ARG A O 1
ATOM 1325 N N . LEU A 1 172 ? -4.697 -1.080 16.689 1.00 91.75 172 LEU A N 1
ATOM 1326 C CA . LEU A 1 172 ? -4.661 -0.758 15.256 1.00 91.75 172 LEU A CA 1
ATOM 1327 C C . LEU A 1 172 ? -4.962 0.717 14.968 1.00 91.75 172 LEU A C 1
ATOM 1329 O O . LEU A 1 172 ? -4.392 1.310 14.055 1.00 91.75 172 LEU A O 1
ATOM 1333 N N . THR A 1 173 ? -5.882 1.313 15.725 1.00 92.06 173 THR A N 1
ATOM 1334 C CA . THR A 1 173 ? -6.394 2.657 15.426 1.00 92.06 173 THR A CA 1
ATOM 1335 C C . THR A 1 173 ? -5.753 3.749 16.262 1.00 92.06 173 THR A C 1
ATOM 1337 O O . THR A 1 173 ? -5.831 4.906 15.867 1.00 92.06 173 THR A O 1
ATOM 1340 N N . ALA A 1 174 ? -5.162 3.432 17.414 1.00 92.69 174 ALA A N 1
ATOM 1341 C CA . ALA A 1 174 ? -4.822 4.377 18.478 1.00 92.69 174 ALA A CA 1
ATOM 1342 C C . ALA A 1 174 ? -5.972 5.363 18.774 1.00 92.69 174 ALA A C 1
ATOM 1344 O O . ALA A 1 174 ? -5.773 6.573 18.881 1.00 92.69 174 ALA A O 1
ATOM 1345 N N . SER A 1 175 ? -7.211 4.857 18.804 1.00 92.06 175 SER A N 1
ATOM 1346 C CA . SER A 1 175 ? -8.399 5.670 19.077 1.00 92.06 175 SER A CA 1
ATOM 1347 C C . SER A 1 175 ? -8.438 6.087 20.552 1.00 92.06 175 SER A C 1
ATOM 1349 O O . SER A 1 175 ? -8.488 5.191 21.400 1.00 92.06 175 SER A O 1
ATOM 1351 N N . PRO A 1 176 ? -8.490 7.395 20.880 1.00 91.25 176 PRO A N 1
ATOM 1352 C CA . PRO A 1 176 ? -8.563 7.849 22.270 1.00 91.25 176 PRO A CA 1
ATOM 1353 C C . PRO A 1 176 ? -9.846 7.372 22.966 1.00 91.25 176 PRO A C 1
ATOM 1355 O O . PRO A 1 176 ? -9.784 6.915 24.097 1.00 91.25 176 PRO A O 1
ATOM 1358 N N . ILE A 1 177 ? -10.974 7.339 22.245 1.00 91.19 177 ILE A N 1
ATOM 1359 C CA . ILE A 1 177 ? -12.268 6.862 22.766 1.00 91.19 177 ILE A CA 1
ATOM 1360 C C . ILE A 1 177 ? -12.184 5.391 23.196 1.00 91.19 177 ILE A C 1
ATOM 1362 O O . ILE A 1 177 ? -12.706 5.011 24.235 1.00 91.19 177 ILE A O 1
ATOM 1366 N N . LEU A 1 178 ? -11.512 4.545 22.405 1.00 93.88 178 LEU A N 1
ATOM 1367 C CA . LEU A 1 178 ? -11.331 3.142 22.795 1.00 93.88 178 LEU A CA 1
ATOM 1368 C C . LEU A 1 178 ? -10.356 3.008 23.970 1.00 93.88 178 LEU A C 1
ATOM 1370 O O . LEU A 1 178 ? -10.506 2.091 24.765 1.00 93.88 178 LEU A O 1
ATOM 1374 N N . GLY A 1 179 ? -9.384 3.918 24.087 1.00 93.62 179 GLY A N 1
ATOM 1375 C CA . GLY A 1 179 ? -8.487 3.977 25.240 1.00 93.62 179 GLY A CA 1
ATOM 1376 C C . GLY A 1 179 ? -9.236 4.279 26.538 1.00 93.62 179 GLY A C 1
ATOM 1377 O O . GLY A 1 179 ? -9.011 3.602 27.533 1.00 93.62 179 GLY A O 1
ATOM 1378 N N . GLU A 1 180 ? -10.177 5.226 26.508 1.00 94.62 180 GLU A N 1
ATOM 1379 C CA . GLU A 1 180 ? -11.053 5.534 27.648 1.00 94.62 180 GLU A CA 1
ATOM 1380 C C . GLU A 1 180 ? -11.922 4.332 28.042 1.00 94.62 180 GLU A C 1
ATOM 1382 O O . GLU A 1 180 ? -11.993 3.990 29.217 1.00 94.62 180 GLU A O 1
ATOM 1387 N N . VAL A 1 181 ? -12.521 3.640 27.064 1.00 92.94 181 VAL A N 1
ATOM 1388 C CA . VAL A 1 181 ? -13.344 2.439 27.309 1.00 92.94 181 VAL A CA 1
ATOM 1389 C C . VAL A 1 181 ? -12.540 1.302 27.943 1.00 92.94 181 VAL A C 1
ATOM 1391 O O . VAL A 1 181 ? -13.078 0.565 28.756 1.00 92.94 181 VAL A O 1
ATOM 1394 N N . LEU A 1 182 ? -11.269 1.137 27.571 1.00 92.56 182 LEU A N 1
ATOM 1395 C CA . LEU A 1 182 ? -10.398 0.089 28.119 1.00 92.56 182 LEU A CA 1
ATOM 1396 C C . LEU A 1 182 ? -9.832 0.426 29.505 1.00 92.56 182 LEU A C 1
ATOM 1398 O O . LEU A 1 182 ? -9.328 -0.471 30.178 1.00 92.56 182 LEU A O 1
ATOM 1402 N N . ALA A 1 183 ? -9.854 1.702 29.892 1.00 90.44 183 ALA A N 1
ATOM 1403 C CA . ALA A 1 183 ? -9.401 2.174 31.197 1.00 90.44 183 ALA A CA 1
ATOM 1404 C C . ALA A 1 183 ? -10.527 2.220 32.248 1.00 90.44 183 ALA A C 1
ATOM 1406 O O . ALA A 1 183 ? -10.230 2.409 33.429 1.00 90.44 183 ALA A O 1
ATOM 1407 N N . ALA A 1 184 ? -11.784 2.092 31.812 1.00 79.06 184 ALA A N 1
ATOM 1408 C CA . ALA A 1 184 ? -12.978 2.008 32.651 1.00 79.06 184 ALA A CA 1
ATOM 1409 C C . ALA A 1 184 ? -13.212 0.576 33.156 1.00 79.06 184 ALA A C 1
ATOM 1411 O O . ALA A 1 184 ? -13.659 0.448 34.318 1.00 79.06 184 ALA A O 1
#

Secondary structure (DSSP, 8-state):
-EEE-GGGT-TT--HHHHHHHHHHHHHHH----EEEE---SSS---EEEESS-HHHHHHHHHHHHHSTTHHHHHHHHHH-TTSHHHHHHHHHHHHHHHTSPSSP-----SSEEE-TT--S-TT-GGGGGGHHHHHTT-----GGGTTTT---TTT-S----SHHHHHHHHHHH--HHHHHHHH-

InterPro domains:
  IPR050830 Fungal fatty acid synthase [PTHR10982] (1-183)

Organism: NCBI:txid3151616

Sequence (184 aa):
MVAVNPARVGKFFTERALRNPVEIIVTTTNALLEIVNFNVEGEHTDIVLTAGYLHALGAILNYIAKAPNGAAISRRVAENPQSKDSLGIVSRSVSEAQQLASPITLQRGTATIPLQGIDVPFHLAHLRAGVPSYRSFLKDVNPERLIRKWIPNIMGKTFSLSPEYIQDAHRLTASPILGEVLAA

Radius of gyration: 19.57 Å; chains: 1; bounding box: 52×34×52 Å

pLDDT: mean 88.07, std 9.44, range [47.59, 96.75]